Protein AF-A0A814B319-F1 (afdb_monomer)

Solvent-accessible surface area (backbone atoms only — not comparable to full-atom values): 16726 Å² total; per-residue (Å²): 131,83,69,43,29,88,66,39,65,47,80,80,76,74,61,91,86,47,60,70,64,46,54,35,31,65,26,43,76,41,38,74,82,62,74,33,12,21,56,27,43,52,53,67,85,64,28,54,73,46,24,29,36,40,41,42,74,38,48,78,83,30,59,35,40,74,72,60,23,38,92,76,63,41,86,37,35,31,44,24,29,41,47,36,43,29,17,76,27,81,24,66,31,65,70,83,53,56,90,82,43,49,90,49,41,44,78,36,87,82,76,74,45,66,21,40,66,45,47,36,45,39,40,33,20,40,85,83,73,46,80,75,33,67,30,41,43,26,48,56,69,47,18,33,69,41,80,78,48,87,52,99,89,33,72,91,66,72,86,27,35,78,90,51,52,17,28,43,36,31,17,19,29,66,48,54,39,84,45,83,41,32,37,35,67,46,64,91,51,82,56,70,39,67,28,36,38,34,39,30,32,42,81,64,27,71,60,71,51,69,52,83,86,55,16,62,47,75,44,76,42,76,40,65,80,74,79,92,41,72,83,58,77,63,49,42,41,64,57,53,34,61,76,68,70,58,86,76,77,76,83,81,76,77,61,97,73,67,69,74,66,68,70,68,75,75,72,78,84,77,78,54,78,68,58,60,57,52,53,54,54,54,53,55,57,57,57,62,68,73,77,112

Nearest PDB structures (foldseek):
  5ze3-assembly1_A  TM=8.307E-01  e=5.667E-14  Homo sapiens
  3vd9-assembly1_A  TM=4.530E-01  e=8.757E+00  Escherichia coli
  3kwv-assembly2_E  TM=1.406E-01  e=9.256E+00  Bacillus anthracis

Sequence (292 aa):
QLCDHLLPVCLGSPPKTIENPYCGHDCKWYGMIELLGDLTPGNKSFVLPSIEYNWVNVSNRSCAIIEGCHKKSGERLLMRFHTFVHNIGRENFYPPVAAESPHLFEWSPCHAHFHFDGFALFNLYDMNHRLVSIGGKRGFCIEDSVQTIYGEHISCENKFDCSNQGIQPGWADLYPNVLDCQWLDITEIEREKWYIYEICSNVARKLHEASNTNDCKRFPVYVPDVPLDLEAPALKYDKVLKKRNITTEPELSPEPGEIENDNKNKSNVKIGKKFISILIALMTIKNNLIQS

Radius of gyration: 24.17 Å; Cα contacts (8 Å, |Δi|>4): 582; chains: 1; bounding box: 73×65×52 Å

Structure (mmCIF, N/CA/C/O backbone):
data_AF-A0A814B319-F1
#
_entry.id   AF-A0A814B319-F1
#
loop_
_atom_site.group_PDB
_atom_site.id
_atom_site.type_symbol
_atom_site.label_atom_id
_atom_site.label_alt_id
_atom_site.label_comp_id
_atom_site.label_asym_id
_atom_site.label_entity_id
_atom_site.label_seq_id
_atom_site.pdbx_PDB_ins_code
_atom_site.Cartn_x
_atom_site.Cartn_y
_atom_site.Cartn_z
_atom_site.occupancy
_atom_site.B_iso_or_equiv
_atom_site.auth_seq_id
_atom_site.auth_comp_id
_atom_site.auth_asym_id
_atom_site.auth_atom_id
_atom_site.pdbx_PDB_model_num
ATOM 1 N N . GLN A 1 1 ? 12.478 -20.601 -17.952 1.00 63.81 1 GLN A N 1
ATOM 2 C CA . GLN A 1 1 ? 12.902 -20.553 -16.539 1.00 63.81 1 GLN A CA 1
ATOM 3 C C . GLN A 1 1 ? 12.088 -19.458 -15.877 1.00 63.81 1 GLN A C 1
ATOM 5 O O . GLN A 1 1 ? 11.902 -18.432 -16.517 1.00 63.81 1 GLN A O 1
ATOM 10 N N . LEU A 1 2 ? 11.532 -19.703 -14.690 1.00 84.00 2 LEU A N 1
ATOM 11 C CA . LEU A 1 2 ? 10.838 -18.661 -13.929 1.00 84.00 2 LEU A CA 1
ATOM 12 C C . LEU A 1 2 ? 11.887 -17.677 -13.388 1.00 84.00 2 LEU A C 1
ATOM 14 O O . LEU A 1 2 ? 12.961 -18.127 -12.984 1.00 84.00 2 LEU A O 1
ATOM 18 N N . CYS A 1 3 ? 11.611 -16.374 -13.432 1.00 88.56 3 CYS A N 1
ATOM 19 C CA . CYS A 1 3 ? 12.539 -15.364 -12.930 1.00 88.56 3 CYS A CA 1
ATOM 20 C C . CYS A 1 3 ? 12.668 -15.464 -11.403 1.00 88.56 3 CYS A C 1
ATOM 22 O O . CYS A 1 3 ? 11.660 -15.556 -10.704 1.00 88.56 3 CYS A O 1
ATOM 24 N N . ASP A 1 4 ? 13.899 -15.446 -10.889 1.00 92.00 4 ASP A N 1
ATOM 25 C CA . ASP A 1 4 ? 14.150 -15.191 -9.471 1.00 92.00 4 ASP A CA 1
ATOM 26 C C . ASP A 1 4 ? 14.286 -13.680 -9.290 1.00 92.00 4 ASP A C 1
ATOM 28 O O . ASP A 1 4 ? 15.327 -13.096 -9.574 1.00 92.00 4 ASP A O 1
ATOM 32 N N . HIS A 1 5 ? 13.210 -13.036 -8.851 1.00 90.88 5 HIS A N 1
ATOM 33 C CA . HIS A 1 5 ? 13.156 -11.583 -8.724 1.00 90.88 5 HIS A CA 1
ATOM 34 C C . HIS A 1 5 ? 14.109 -11.028 -7.655 1.00 90.88 5 HIS A C 1
ATOM 36 O O . HIS A 1 5 ? 14.470 -9.855 -7.703 1.00 90.88 5 HIS A O 1
ATOM 42 N N . LEU A 1 6 ? 14.565 -11.841 -6.698 1.00 91.31 6 LEU A N 1
ATOM 43 C CA . LEU A 1 6 ? 15.533 -11.409 -5.686 1.00 91.31 6 LEU A CA 1
ATOM 44 C C . LEU A 1 6 ? 16.979 -11.619 -6.146 1.00 91.31 6 LEU A C 1
ATOM 46 O O . LEU A 1 6 ? 17.866 -10.880 -5.714 1.00 91.31 6 LEU A O 1
ATOM 50 N N . LEU A 1 7 ? 17.208 -12.583 -7.039 1.00 92.81 7 LEU A N 1
ATOM 51 C CA . LEU A 1 7 ? 18.500 -12.891 -7.653 1.00 92.81 7 LEU A CA 1
ATOM 52 C C . LEU A 1 7 ? 18.352 -13.017 -9.182 1.00 92.81 7 LEU A C 1
ATOM 54 O O . LEU A 1 7 ? 18.486 -14.119 -9.725 1.00 92.81 7 LEU A O 1
ATOM 58 N N . PRO A 1 8 ? 18.071 -11.909 -9.895 1.00 93.56 8 PRO A N 1
ATOM 59 C CA . PRO A 1 8 ? 17.699 -11.976 -11.301 1.00 93.56 8 PRO A CA 1
ATOM 60 C C . PRO A 1 8 ? 18.853 -12.456 -12.180 1.00 93.56 8 PRO A C 1
ATOM 62 O O . PRO A 1 8 ? 19.992 -11.994 -12.075 1.00 93.56 8 PRO A O 1
ATOM 65 N N . VAL A 1 9 ? 18.535 -13.378 -13.093 1.00 94.75 9 VAL A N 1
ATOM 66 C CA . VAL A 1 9 ? 19.469 -13.907 -14.092 1.00 94.75 9 VAL A CA 1
ATOM 67 C C . VAL A 1 9 ? 18.863 -13.757 -15.477 1.00 94.75 9 VAL A C 1
ATOM 69 O O . VAL A 1 9 ? 17.813 -14.321 -15.782 1.00 94.75 9 VAL A O 1
ATOM 72 N N . CYS A 1 10 ? 19.569 -13.029 -16.335 1.00 94.88 10 CYS A N 1
ATOM 73 C CA . CYS A 1 10 ? 19.144 -12.761 -17.697 1.00 94.88 10 CYS A CA 1
ATOM 74 C C . CYS A 1 10 ? 19.727 -13.811 -18.637 1.00 94.88 10 CYS A C 1
ATOM 76 O O . CYS A 1 10 ? 20.914 -14.139 -18.576 1.00 94.88 10 CYS A O 1
ATOM 78 N N . LEU A 1 11 ? 18.885 -14.351 -19.515 1.00 92.75 11 LEU A N 1
ATOM 79 C CA . LEU A 1 11 ? 19.305 -15.365 -20.474 1.00 92.75 11 LEU A CA 1
ATOM 80 C C . LEU A 1 11 ? 20.046 -14.731 -21.659 1.00 92.75 11 LEU A C 1
ATOM 82 O O . LEU A 1 11 ? 19.668 -13.675 -22.170 1.00 92.75 11 LEU A O 1
ATOM 86 N N . GLY A 1 12 ? 21.081 -15.427 -22.133 1.00 93.69 12 GLY A N 1
ATOM 87 C CA . GLY A 1 12 ? 21.878 -15.005 -23.283 1.00 93.69 12 GLY A CA 1
ATOM 88 C C . GLY A 1 12 ? 22.811 -13.828 -22.990 1.00 93.69 12 GLY A C 1
ATOM 89 O O . GLY A 1 12 ? 23.051 -13.462 -21.844 1.00 93.69 12 GLY A O 1
ATOM 90 N N . SER A 1 13 ? 23.386 -13.261 -24.049 1.00 95.38 13 SER A N 1
ATOM 91 C CA . SER A 1 13 ? 24.193 -12.042 -23.955 1.00 95.38 13 SER A CA 1
ATOM 92 C C . SER A 1 13 ? 23.303 -10.800 -24.060 1.00 95.38 13 SER A C 1
ATOM 94 O O . SER A 1 13 ? 22.315 -10.841 -24.798 1.00 95.38 13 SER A O 1
ATOM 96 N N . PRO A 1 14 ? 23.659 -9.691 -23.388 1.00 96.00 14 PRO A N 1
ATOM 97 C CA . PRO A 1 14 ? 22.923 -8.443 -23.523 1.00 96.00 14 PRO A CA 1
ATOM 98 C C . PRO A 1 14 ? 22.918 -7.963 -24.985 1.00 96.00 14 PRO A C 1
ATOM 100 O O . PRO A 1 14 ? 23.919 -8.138 -25.695 1.00 96.00 14 PRO A O 1
ATOM 103 N N . PRO A 1 15 ? 21.821 -7.344 -25.458 1.00 94.75 15 PRO A N 1
ATOM 104 C CA . PRO A 1 15 ? 21.786 -6.695 -26.761 1.00 94.75 15 PRO A CA 1
ATOM 105 C C . PRO A 1 15 ? 22.924 -5.680 -26.909 1.00 94.75 15 PRO A C 1
ATOM 107 O O . PRO A 1 15 ? 23.174 -4.877 -26.014 1.00 94.75 15 PRO A O 1
ATOM 110 N N . LYS A 1 16 ? 23.590 -5.669 -28.071 1.00 94.75 16 LYS A N 1
ATOM 111 C CA . LYS A 1 16 ? 24.731 -4.769 -28.347 1.00 94.75 16 LYS A CA 1
ATOM 112 C C . LYS A 1 16 ? 24.380 -3.277 -28.296 1.00 94.75 16 LYS A C 1
ATOM 114 O O . LYS A 1 16 ? 25.281 -2.450 -28.267 1.00 94.75 16 LYS A O 1
ATOM 119 N N . THR A 1 17 ? 23.094 -2.946 -28.348 1.00 93.12 17 THR A N 1
ATOM 120 C CA . THR A 1 17 ? 22.565 -1.581 -28.266 1.00 93.12 17 THR A CA 1
ATOM 121 C C . THR A 1 17 ? 22.477 -1.057 -26.835 1.00 93.12 17 THR A C 1
ATOM 123 O O . THR A 1 17 ? 22.264 0.136 -26.659 1.00 93.12 17 THR A O 1
ATOM 126 N N . ILE A 1 18 ? 22.602 -1.925 -25.824 1.00 93.19 18 ILE A N 1
ATOM 127 C CA . ILE A 1 18 ? 22.513 -1.537 -24.417 1.00 93.19 18 ILE A CA 1
ATOM 128 C C . ILE A 1 18 ? 23.913 -1.227 -23.893 1.00 93.19 18 ILE A C 1
ATOM 130 O O . ILE A 1 18 ? 24.769 -2.108 -23.797 1.00 93.19 18 ILE A O 1
ATOM 134 N N . GLU A 1 19 ? 24.137 0.031 -23.527 1.00 93.50 19 GLU A N 1
ATOM 135 C CA . GLU A 1 19 ? 25.356 0.456 -22.845 1.00 93.50 19 GLU A CA 1
ATOM 136 C C . GLU A 1 19 ? 25.284 0.126 -21.351 1.00 93.50 19 GLU A C 1
ATOM 138 O O . GLU A 1 19 ? 24.277 0.387 -20.692 1.00 93.50 19 GLU A O 1
ATOM 143 N N . ASN A 1 20 ? 26.375 -0.427 -20.811 1.00 94.81 20 ASN A N 1
ATOM 144 C CA . ASN A 1 20 ? 26.489 -0.850 -19.409 1.00 94.81 20 ASN A CA 1
ATOM 145 C C . ASN A 1 20 ? 25.286 -1.696 -18.943 1.00 94.81 20 ASN A C 1
ATOM 147 O O . ASN A 1 20 ? 24.546 -1.277 -18.048 1.00 94.81 20 ASN A O 1
ATOM 151 N N . PRO A 1 21 ? 25.061 -2.866 -19.571 1.00 96.19 21 PRO A N 1
ATOM 152 C CA . PRO A 1 21 ? 23.879 -3.666 -19.318 1.00 96.19 21 PRO A CA 1
ATOM 153 C C . PRO A 1 21 ? 23.901 -4.290 -17.923 1.00 96.19 21 PRO A C 1
ATOM 155 O O . PRO A 1 21 ? 24.941 -4.753 -17.448 1.00 96.19 21 PRO A O 1
ATOM 158 N N . TYR A 1 22 ? 22.728 -4.386 -17.312 1.00 95.25 22 TYR A N 1
ATOM 159 C CA . TYR A 1 22 ? 22.495 -5.167 -16.103 1.00 95.25 22 TYR A CA 1
ATOM 160 C C . TYR A 1 22 ? 21.206 -5.977 -16.239 1.00 95.25 22 TYR A C 1
ATOM 162 O O . TYR A 1 22 ? 20.407 -5.756 -17.153 1.00 95.25 22 TYR A O 1
ATOM 170 N N . CYS A 1 23 ? 21.033 -6.950 -15.347 1.00 95.00 23 CYS A N 1
ATOM 171 C CA . CYS A 1 23 ? 19.817 -7.743 -15.300 1.00 95.00 23 CYS A CA 1
ATOM 172 C C . CYS A 1 23 ? 18.820 -7.124 -14.321 1.00 95.00 23 CYS A C 1
ATOM 174 O O . CYS A 1 23 ? 19.115 -7.029 -13.128 1.00 95.00 23 CYS A O 1
ATOM 176 N N . GLY A 1 24 ? 17.669 -6.691 -14.832 1.00 93.62 24 GLY A N 1
ATOM 177 C CA . GLY A 1 24 ? 16.583 -6.146 -14.024 1.00 93.62 24 GLY A CA 1
ATOM 178 C C . GLY A 1 24 ? 15.870 -7.231 -13.224 1.00 93.62 24 GLY A C 1
ATOM 179 O O . GLY A 1 24 ? 16.001 -8.424 -13.503 1.00 93.62 24 GLY A O 1
ATOM 180 N N . HIS A 1 25 ? 15.085 -6.818 -12.230 1.00 91.62 25 HIS A N 1
ATOM 181 C CA . HIS A 1 25 ? 14.367 -7.744 -11.355 1.00 91.62 25 HIS A CA 1
ATOM 182 C C . HIS A 1 25 ? 13.313 -8.594 -12.078 1.00 91.62 25 HIS A C 1
ATOM 184 O O . HIS A 1 25 ? 12.937 -9.640 -11.569 1.00 91.62 25 HIS A O 1
ATOM 190 N N . ASP A 1 26 ? 12.889 -8.231 -13.287 1.00 90.62 26 ASP A N 1
ATOM 191 C CA . ASP A 1 26 ? 12.023 -9.046 -14.148 1.00 90.62 26 ASP A CA 1
ATOM 192 C C . ASP A 1 26 ? 12.808 -9.988 -15.097 1.00 90.62 26 ASP A C 1
ATOM 194 O O . ASP A 1 26 ? 12.235 -10.592 -16.008 1.00 90.62 26 ASP A O 1
ATOM 198 N N . CYS A 1 27 ? 14.119 -10.138 -14.873 1.00 92.62 27 CYS A N 1
ATOM 199 C CA . CYS A 1 27 ? 15.051 -10.952 -15.654 1.00 92.62 27 CYS A CA 1
ATOM 200 C C . CYS A 1 27 ? 15.213 -10.522 -17.123 1.00 92.62 27 CYS A C 1
ATOM 202 O O . CYS A 1 27 ? 15.560 -11.347 -17.980 1.00 92.62 27 CYS A O 1
ATOM 204 N N . LYS A 1 28 ? 15.009 -9.233 -17.424 1.00 92.69 28 LYS A N 1
ATOM 205 C CA . LYS A 1 28 ? 15.333 -8.629 -18.724 1.00 92.69 28 LYS A CA 1
ATOM 206 C C . LYS A 1 28 ? 16.590 -7.759 -18.650 1.00 92.69 28 LYS A C 1
ATOM 208 O O . LYS A 1 28 ? 17.012 -7.311 -17.585 1.00 92.69 28 LYS A O 1
ATOM 213 N N . TRP A 1 29 ? 17.227 -7.573 -19.805 1.00 95.12 29 TRP A N 1
ATOM 214 C CA . TRP A 1 29 ? 18.411 -6.725 -19.938 1.00 95.12 29 TRP A CA 1
ATOM 215 C C . TRP A 1 29 ? 18.009 -5.252 -20.013 1.00 95.12 29 TRP A C 1
ATOM 217 O O . TRP A 1 29 ? 17.214 -4.896 -20.879 1.00 95.12 29 TRP A O 1
ATOM 227 N N . TYR A 1 30 ? 18.634 -4.417 -19.183 1.00 94.94 30 TYR A N 1
ATOM 228 C CA . TYR A 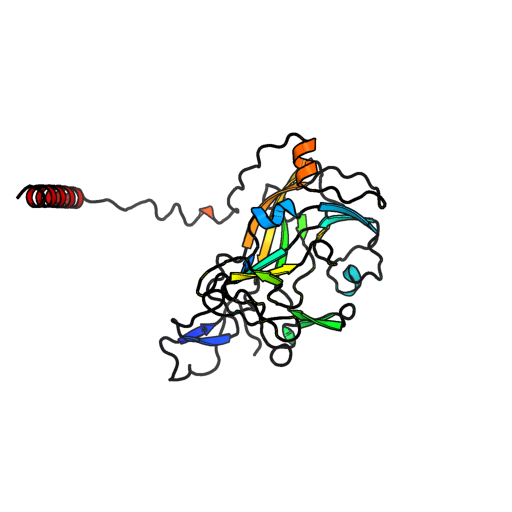1 30 ? 18.423 -2.965 -19.139 1.00 94.94 30 TYR A CA 1
ATOM 229 C C . TYR A 1 30 ? 19.741 -2.206 -19.182 1.00 94.94 30 TYR A C 1
ATOM 231 O O . TYR A 1 30 ? 20.793 -2.749 -18.829 1.00 94.94 30 TYR A O 1
ATOM 239 N N . GLY A 1 31 ? 19.685 -0.944 -19.609 1.00 95.06 31 GLY A N 1
ATOM 240 C CA . GLY A 1 31 ? 20.834 -0.040 -19.587 1.00 95.06 31 GLY A CA 1
ATOM 241 C C . GLY A 1 31 ? 20.925 0.733 -18.277 1.00 95.06 31 GLY A C 1
ATOM 242 O O . GLY A 1 31 ? 19.917 1.178 -17.741 1.00 95.06 31 GLY A O 1
ATOM 243 N N . MET A 1 32 ? 22.139 0.959 -17.772 1.00 92.19 32 MET A N 1
ATOM 244 C CA . MET A 1 32 ? 22.358 1.669 -16.498 1.00 92.19 32 MET A CA 1
ATOM 245 C C . MET A 1 32 ? 21.749 3.088 -16.447 1.00 92.19 32 MET A C 1
ATOM 247 O O . MET A 1 32 ? 21.463 3.592 -15.367 1.00 92.19 32 MET A O 1
ATOM 251 N N . ILE A 1 33 ? 21.580 3.747 -17.597 1.00 90.56 33 ILE A N 1
ATOM 252 C CA . ILE A 1 33 ? 21.075 5.129 -17.698 1.00 90.56 33 ILE A CA 1
ATOM 253 C C . ILE A 1 33 ? 19.590 5.217 -18.075 1.00 90.56 33 ILE A C 1
ATOM 255 O O . ILE A 1 33 ? 19.094 6.310 -18.346 1.00 90.56 33 ILE A O 1
ATOM 259 N N . GLU A 1 34 ? 18.899 4.081 -18.152 1.00 91.88 34 GLU A N 1
ATOM 260 C CA . GLU A 1 34 ? 17.479 4.038 -18.482 1.00 91.88 34 GLU A CA 1
ATOM 261 C C . GLU A 1 34 ? 16.652 4.762 -17.414 1.00 91.88 34 GLU A C 1
ATOM 263 O O . GLU A 1 34 ? 16.898 4.634 -16.213 1.00 91.88 34 GLU A O 1
ATOM 268 N N . LEU A 1 35 ? 15.689 5.571 -17.858 1.00 94.12 35 LEU A N 1
ATOM 269 C CA . LEU A 1 35 ? 14.744 6.212 -16.953 1.00 94.12 35 LEU A CA 1
ATOM 270 C C . LEU A 1 35 ? 13.653 5.206 -16.613 1.00 94.12 35 LEU A C 1
ATOM 272 O O . LEU A 1 35 ? 13.050 4.617 -17.504 1.00 94.12 35 LEU A O 1
ATOM 276 N N . LEU A 1 36 ? 13.396 5.041 -15.323 1.00 95.12 36 LEU A N 1
ATOM 277 C CA . LEU A 1 36 ? 12.406 4.106 -14.812 1.00 95.12 36 LEU A CA 1
ATOM 278 C C . LEU A 1 36 ? 11.389 4.842 -13.935 1.00 95.12 36 LEU A C 1
ATOM 280 O O . LEU A 1 36 ? 11.656 5.936 -13.412 1.00 95.12 36 LEU A O 1
ATOM 284 N N . GLY A 1 37 ? 10.225 4.217 -13.774 1.00 95.69 37 GLY A N 1
ATOM 285 C CA . GLY A 1 37 ? 9.323 4.525 -12.670 1.00 95.69 37 GLY A CA 1
ATOM 286 C C . GLY A 1 37 ? 9.961 4.152 -11.330 1.00 95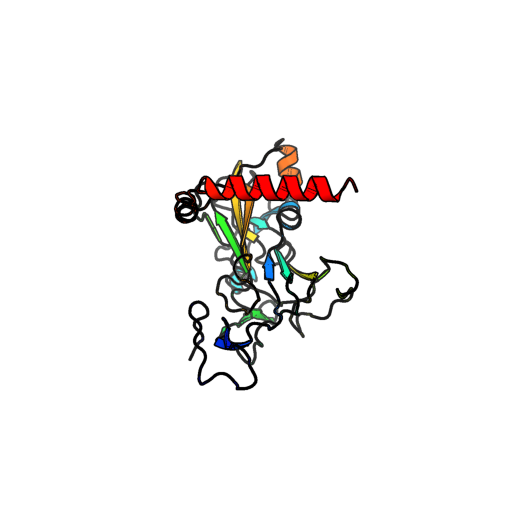.69 37 GLY A C 1
ATOM 287 O O . GLY A 1 37 ? 10.871 3.326 -11.278 1.00 95.69 37 GLY A O 1
ATOM 288 N N . ASP A 1 38 ? 9.503 4.780 -10.256 1.00 96.12 38 ASP A N 1
ATOM 289 C CA . ASP A 1 38 ? 9.940 4.520 -8.878 1.00 96.12 38 ASP A CA 1
ATOM 290 C C . ASP A 1 38 ? 8.699 4.550 -7.991 1.00 96.12 38 ASP A C 1
ATOM 292 O O . ASP A 1 38 ? 8.095 5.615 -7.809 1.00 96.12 38 ASP A O 1
ATOM 296 N N . LEU A 1 39 ? 8.269 3.375 -7.531 1.00 95.12 39 LEU A N 1
ATOM 297 C CA . LEU A 1 39 ? 7.045 3.232 -6.764 1.00 95.12 39 LEU A CA 1
ATOM 298 C C . LEU A 1 39 ? 7.319 3.430 -5.278 1.00 95.12 39 LEU A C 1
ATOM 300 O O . LEU A 1 39 ? 8.161 2.774 -4.680 1.00 95.12 39 LEU A O 1
ATOM 304 N N . THR A 1 40 ? 6.543 4.298 -4.637 1.00 95.56 40 THR A N 1
ATOM 305 C CA . THR A 1 40 ? 6.625 4.473 -3.185 1.00 95.56 40 THR A CA 1
ATOM 306 C C . THR A 1 40 ? 5.236 4.540 -2.557 1.00 95.56 40 THR A C 1
ATOM 308 O O . THR A 1 40 ? 4.356 5.235 -3.080 1.00 95.56 40 THR A O 1
ATOM 311 N N . PRO A 1 41 ? 5.000 3.877 -1.410 1.00 95.31 41 PRO A N 1
ATOM 312 C CA . PRO A 1 41 ? 3.727 3.986 -0.713 1.00 95.31 41 PRO A CA 1
ATOM 313 C C . PRO A 1 41 ? 3.415 5.410 -0.248 1.00 95.31 41 PRO A C 1
ATOM 315 O O . PRO A 1 41 ? 4.299 6.251 -0.074 1.00 95.31 41 PRO A O 1
ATOM 318 N N . GLY A 1 42 ? 2.148 5.682 0.046 1.00 94.75 42 GLY A N 1
ATOM 319 C CA . GLY A 1 42 ? 1.703 6.949 0.619 1.00 94.75 42 GLY A CA 1
ATOM 320 C C . GLY A 1 42 ? 2.407 7.303 1.930 1.00 94.75 42 GLY A C 1
ATOM 321 O O . GLY A 1 42 ? 2.611 6.468 2.811 1.00 94.75 42 GLY A O 1
ATOM 322 N N . ASN A 1 43 ? 2.761 8.579 2.088 1.00 94.88 43 ASN A N 1
ATOM 323 C CA . ASN A 1 43 ? 3.277 9.090 3.358 1.00 94.88 43 ASN A CA 1
ATOM 324 C C . ASN A 1 43 ? 2.189 9.115 4.443 1.00 94.88 43 ASN A C 1
ATOM 326 O O . ASN A 1 43 ? 0.990 9.171 4.159 1.00 94.88 43 ASN A O 1
ATOM 330 N N . LYS A 1 44 ? 2.627 9.204 5.703 1.00 94.50 44 LYS A N 1
ATOM 331 C CA . LYS A 1 44 ? 1.783 9.335 6.901 1.00 94.50 44 LYS A CA 1
ATOM 332 C C . LYS A 1 44 ? 0.626 10.331 6.746 1.00 94.50 44 LYS A C 1
ATOM 334 O O . LYS A 1 44 ? -0.479 10.063 7.208 1.00 94.50 44 LYS A O 1
ATOM 339 N N . SER A 1 45 ? 0.884 11.474 6.105 1.00 93.38 45 SER A N 1
ATOM 340 C CA . SER A 1 45 ? -0.083 12.561 5.897 1.00 93.38 45 SER A CA 1
ATOM 341 C C . SER A 1 45 ? -1.259 12.184 4.999 1.00 93.38 45 SER A C 1
ATOM 343 O O . SER A 1 45 ? -2.324 12.772 5.136 1.00 93.38 45 SER A O 1
ATOM 345 N N . PHE A 1 46 ? -1.078 11.220 4.096 1.00 92.00 46 PHE A N 1
ATOM 346 C CA . PHE A 1 46 ? -2.147 10.682 3.255 1.00 92.00 46 PHE A CA 1
ATOM 347 C C . PHE A 1 46 ? -2.852 9.514 3.944 1.00 92.00 46 PHE A C 1
ATOM 349 O O . PHE A 1 46 ? -4.076 9.416 3.936 1.00 92.00 46 PHE A O 1
ATOM 356 N N . VAL A 1 47 ? -2.066 8.644 4.580 1.00 94.75 47 VAL A N 1
ATOM 357 C CA . VAL A 1 47 ? -2.539 7.361 5.098 1.00 94.75 47 VAL A CA 1
ATOM 358 C C . VAL A 1 47 ? -3.299 7.518 6.414 1.00 94.75 47 VAL A C 1
ATOM 360 O O . VAL A 1 47 ? -4.457 7.118 6.491 1.00 94.75 47 VAL A O 1
ATOM 363 N N . LEU A 1 48 ? -2.709 8.120 7.453 1.00 95.50 48 LEU A N 1
ATOM 364 C CA . LEU A 1 48 ? -3.335 8.130 8.783 1.00 95.50 48 LEU A CA 1
ATOM 365 C C . LEU A 1 48 ? -4.700 8.840 8.828 1.00 95.50 48 LEU A C 1
ATOM 367 O O . LEU A 1 48 ? -5.602 8.317 9.483 1.00 95.50 48 LEU A O 1
ATOM 371 N N . PRO A 1 49 ? -4.922 9.978 8.137 1.00 95.81 49 PRO A N 1
ATOM 372 C CA . PRO A 1 49 ? -6.241 10.617 8.122 1.00 95.81 49 PRO A CA 1
ATOM 373 C C . PRO A 1 49 ? -7.340 9.774 7.462 1.00 95.81 49 PRO A C 1
ATOM 375 O O . PRO A 1 49 ? -8.516 10.000 7.734 1.00 95.81 49 PRO A O 1
ATOM 378 N N . SER A 1 50 ? -6.971 8.811 6.612 1.00 96.44 50 SER A N 1
ATOM 379 C CA . SER A 1 50 ? -7.919 7.900 5.962 1.00 96.44 50 SER A CA 1
ATOM 380 C C . SER A 1 50 ? -8.337 6.714 6.837 1.00 96.44 50 SER A C 1
ATOM 382 O O . SER A 1 50 ? -9.272 5.993 6.480 1.00 96.44 50 SER A O 1
ATOM 384 N N . ILE A 1 51 ? -7.646 6.497 7.964 1.00 98.06 51 ILE A N 1
ATOM 385 C CA . ILE A 1 51 ? -7.896 5.345 8.825 1.00 98.06 51 ILE A CA 1
ATOM 386 C C . ILE A 1 51 ? -9.260 5.472 9.501 1.00 98.06 51 ILE A C 1
ATOM 388 O O . ILE A 1 51 ? -9.620 6.508 10.075 1.00 98.06 51 ILE A O 1
ATOM 392 N N . GLU A 1 52 ? -10.003 4.375 9.475 1.00 98.06 52 GLU A N 1
ATOM 393 C CA . GLU A 1 52 ? -11.257 4.221 10.195 1.00 98.06 52 GLU A CA 1
ATOM 394 C C . GLU A 1 52 ? -11.399 2.819 10.783 1.00 98.06 52 GLU A C 1
ATOM 396 O O . GLU A 1 52 ? -10.814 1.855 10.288 1.00 98.06 52 GLU A O 1
ATOM 401 N N . TYR A 1 53 ? -12.188 2.727 11.852 1.00 98.31 53 TYR A N 1
ATOM 402 C CA . TYR A 1 53 ? -12.443 1.484 12.566 1.00 98.31 53 TYR A CA 1
ATOM 403 C C . TYR A 1 53 ? -13.932 1.187 12.603 1.00 98.31 53 TYR A C 1
ATOM 405 O O . TYR A 1 53 ? -14.720 2.034 13.030 1.00 98.31 53 TYR A O 1
ATOM 413 N N . ASN A 1 54 ? -14.323 -0.020 12.219 1.00 97.50 54 ASN A N 1
ATOM 414 C CA . ASN A 1 54 ? -15.702 -0.465 12.353 1.00 97.50 54 ASN A CA 1
ATOM 415 C C . ASN A 1 54 ? -15.802 -1.981 12.436 1.00 97.50 54 ASN A C 1
ATOM 417 O O . ASN A 1 54 ? -14.970 -2.717 11.899 1.00 97.50 54 ASN A O 1
ATOM 421 N N . TRP A 1 55 ? -16.855 -2.431 13.106 1.00 97.69 55 TRP A N 1
ATOM 422 C CA . TRP A 1 55 ? -17.269 -3.815 13.025 1.00 97.69 55 TRP A CA 1
ATOM 423 C C . TRP A 1 55 ? -18.028 -4.043 11.726 1.00 97.69 55 TRP A C 1
ATOM 425 O O . TRP A 1 55 ? -18.845 -3.223 11.313 1.00 97.69 55 TRP A O 1
ATOM 435 N N . VAL A 1 56 ? -17.754 -5.169 11.081 1.00 95.12 56 VAL A N 1
ATOM 436 C CA . VAL A 1 56 ? -18.523 -5.657 9.936 1.00 95.12 56 VAL A CA 1
ATOM 437 C C . VAL A 1 56 ? -18.814 -7.135 10.115 1.00 95.12 56 VAL A C 1
ATOM 439 O O . VAL A 1 56 ? -18.060 -7.854 10.768 1.00 95.12 56 VAL A O 1
ATOM 442 N N . ASN A 1 57 ? -19.881 -7.616 9.486 1.00 95.50 57 ASN A N 1
ATOM 443 C CA . ASN A 1 57 ? -20.115 -9.045 9.354 1.00 95.50 57 ASN A CA 1
ATOM 444 C C . ASN A 1 57 ? -19.552 -9.535 8.013 1.00 95.50 57 ASN A C 1
ATOM 446 O O . ASN A 1 57 ? -20.155 -9.336 6.957 1.00 95.50 57 ASN A O 1
ATOM 450 N N . VAL A 1 58 ? -18.386 -10.178 8.045 1.00 94.50 58 VAL A N 1
ATOM 451 C CA . VAL A 1 58 ? -17.762 -10.763 6.857 1.00 94.50 58 VAL A CA 1
ATOM 452 C C . VAL A 1 58 ? -18.450 -12.084 6.526 1.00 94.50 58 VAL A C 1
ATOM 454 O O . VAL A 1 58 ? -18.178 -13.122 7.128 1.00 94.50 58 VAL A O 1
ATOM 457 N N . SER A 1 59 ? -19.336 -12.070 5.533 1.00 93.31 59 SER A N 1
ATOM 458 C CA . SER A 1 59 ? -19.965 -13.292 5.022 1.00 93.31 59 SER A CA 1
ATOM 459 C C . SER A 1 59 ? -18.928 -14.285 4.481 1.00 93.31 59 SER A C 1
ATOM 461 O O . SER A 1 59 ? -17.944 -13.896 3.849 1.00 93.31 59 SER A O 1
ATOM 463 N N . ASN A 1 60 ? -19.188 -15.586 4.638 1.00 93.00 60 A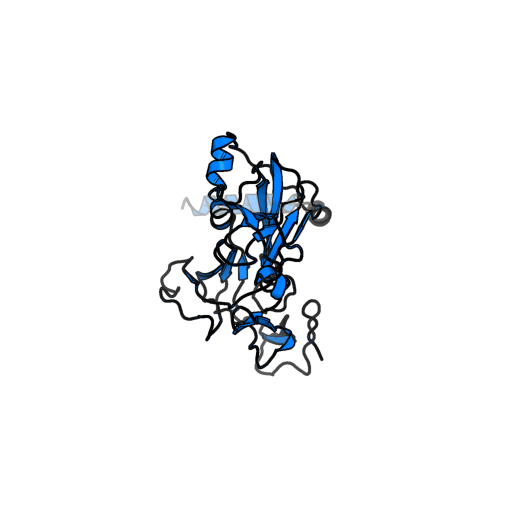SN A N 1
ATOM 464 C CA . ASN A 1 60 ? -18.399 -16.656 4.010 1.00 93.00 60 ASN A CA 1
ATOM 465 C C . ASN A 1 60 ? -18.478 -16.652 2.471 1.00 93.00 60 ASN A C 1
ATOM 467 O O . ASN A 1 60 ? -17.671 -17.300 1.814 1.00 93.00 60 ASN A O 1
ATOM 471 N N . ARG A 1 61 ? -19.445 -15.922 1.906 1.00 91.19 61 ARG A N 1
ATOM 472 C CA . ARG A 1 61 ? -19.600 -15.677 0.467 1.00 91.19 61 ARG A CA 1
ATOM 473 C C . ARG A 1 61 ? -19.132 -14.281 0.056 1.00 91.19 61 ARG A C 1
ATOM 475 O O . ARG A 1 61 ? -19.392 -13.875 -1.070 1.00 91.19 61 ARG A O 1
ATOM 482 N N . SER A 1 62 ? -18.525 -13.516 0.965 1.00 90.94 62 SER A N 1
ATOM 483 C CA . SER A 1 62 ? -17.975 -12.207 0.608 1.00 90.94 62 SER A CA 1
ATOM 484 C C . SER A 1 62 ? -16.797 -12.376 -0.347 1.00 90.94 62 SER A C 1
ATOM 486 O O . SER A 1 62 ? -16.078 -13.379 -0.288 1.00 90.94 62 SER A O 1
ATOM 488 N N . CYS A 1 63 ? -16.574 -11.374 -1.192 1.00 87.81 63 CYS A N 1
ATOM 489 C CA . CYS A 1 63 ? -15.420 -11.352 -2.080 1.00 87.81 63 CYS A CA 1
ATOM 490 C C . CYS A 1 63 ? -14.118 -11.409 -1.291 1.00 87.81 63 CYS A C 1
ATOM 492 O O . CYS A 1 63 ? -13.200 -12.110 -1.695 1.00 87.81 63 CYS A O 1
ATOM 494 N N . ALA A 1 64 ? -14.087 -10.823 -0.093 1.00 88.81 64 ALA A N 1
ATOM 495 C CA . ALA A 1 64 ? -12.929 -10.929 0.774 1.00 88.81 64 ALA A CA 1
ATOM 496 C C . ALA A 1 64 ? -12.543 -12.377 1.149 1.00 88.81 64 ALA A C 1
ATOM 498 O O . ALA A 1 64 ? -11.359 -12.707 1.222 1.00 88.81 64 ALA A O 1
ATOM 499 N N . ILE A 1 65 ? -13.527 -13.256 1.369 1.00 90.69 65 ILE A N 1
ATOM 500 C CA . ILE A 1 65 ? -13.282 -14.682 1.635 1.00 90.69 65 ILE A CA 1
ATOM 501 C C . ILE A 1 65 ? -12.993 -15.443 0.333 1.00 90.69 65 ILE A C 1
ATOM 503 O O . ILE A 1 65 ? -12.058 -16.240 0.290 1.00 90.69 65 ILE A O 1
ATOM 507 N N . ILE A 1 66 ? -13.776 -15.200 -0.725 1.00 88.38 66 ILE A N 1
ATOM 508 C CA . ILE A 1 66 ? -13.655 -15.904 -2.015 1.00 88.38 66 ILE A CA 1
ATOM 509 C C . ILE A 1 66 ? -12.302 -15.625 -2.681 1.00 88.38 66 ILE A C 1
ATOM 511 O O . ILE A 1 66 ? -11.675 -16.545 -3.197 1.00 88.38 66 ILE A O 1
ATOM 515 N N . GLU A 1 67 ? -11.838 -14.378 -2.641 1.00 83.69 67 GLU A N 1
ATOM 516 C CA . GLU A 1 67 ? -10.539 -13.955 -3.176 1.00 83.69 67 GLU A CA 1
ATOM 517 C C . GLU A 1 67 ? -9.370 -14.267 -2.227 1.00 83.69 67 GLU A C 1
ATOM 519 O O . GLU A 1 67 ? -8.230 -13.923 -2.517 1.00 83.69 67 GLU A O 1
ATOM 524 N N . GLY A 1 68 ? -9.620 -14.881 -1.065 1.00 83.75 68 GLY A N 1
ATOM 525 C CA . GLY A 1 68 ? -8.568 -15.299 -0.134 1.00 83.75 68 GLY A CA 1
ATOM 526 C C . GLY A 1 68 ? -7.854 -14.165 0.612 1.00 83.75 68 GLY A C 1
ATOM 527 O O . GLY A 1 68 ? -6.909 -14.428 1.361 1.00 83.75 68 GLY A O 1
ATOM 528 N N . CYS A 1 69 ? -8.311 -12.919 0.474 1.00 81.44 69 CYS A N 1
ATOM 529 C CA . CYS A 1 69 ? -7.732 -11.773 1.175 1.00 81.44 69 CYS A CA 1
ATOM 530 C C . CYS A 1 69 ? -8.123 -11.721 2.663 1.00 81.44 69 CYS A C 1
ATOM 532 O O . CYS A 1 69 ? -7.541 -10.990 3.466 1.00 81.44 69 CYS A O 1
ATOM 534 N N . HIS A 1 70 ? -9.127 -12.496 3.058 1.00 89.06 70 HIS A N 1
ATOM 535 C CA . HIS A 1 70 ? -9.486 -12.693 4.443 1.00 89.06 70 HIS A CA 1
ATOM 536 C C . HIS A 1 70 ? -9.822 -14.162 4.687 1.00 89.06 70 HIS A C 1
ATOM 538 O O . HIS A 1 70 ? -10.416 -14.829 3.847 1.00 89.06 70 HIS A O 1
ATOM 544 N N . LYS A 1 71 ? -9.421 -14.694 5.844 1.00 87.44 71 LYS A N 1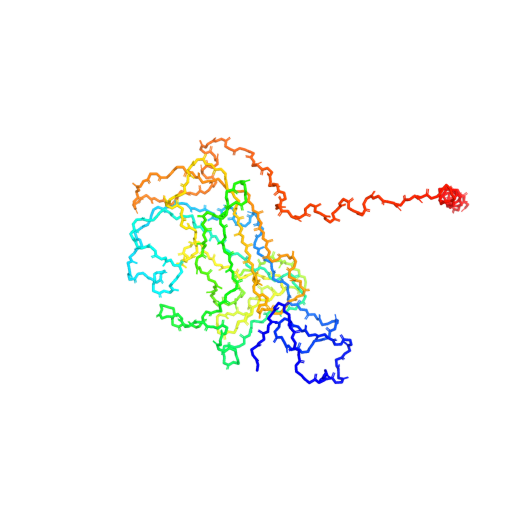
ATOM 545 C CA . LYS A 1 71 ? -9.570 -16.130 6.149 1.00 87.44 71 LYS A CA 1
ATOM 546 C C . LYS A 1 71 ? -10.727 -16.433 7.096 1.00 87.44 71 LYS A C 1
ATOM 548 O O . LYS A 1 71 ? -11.096 -17.593 7.248 1.00 87.44 71 LYS A O 1
ATOM 553 N N . LYS A 1 72 ? -11.273 -15.419 7.773 1.00 91.44 72 LYS A N 1
ATOM 554 C CA . LYS A 1 72 ? -12.199 -15.599 8.892 1.00 91.44 72 LYS A CA 1
ATOM 555 C C . LYS A 1 72 ? -13.542 -14.907 8.616 1.00 91.44 72 LYS A C 1
ATOM 557 O O . LYS A 1 72 ? -13.630 -13.691 8.638 1.00 91.44 72 LYS A O 1
ATOM 562 N N . SER A 1 73 ? -14.627 -15.658 8.445 1.00 93.56 73 SER A N 1
ATOM 563 C CA . SER A 1 73 ? -15.985 -15.085 8.333 1.00 93.56 73 SER A CA 1
ATOM 564 C C . SER A 1 73 ? -16.591 -14.733 9.697 1.00 93.56 73 SER A C 1
ATOM 566 O O . SER A 1 73 ? -16.196 -15.332 10.692 1.00 93.56 73 SER A O 1
ATOM 568 N N . GLY A 1 74 ? -17.602 -13.868 9.745 1.00 95.69 74 GLY A N 1
ATOM 569 C CA . GLY A 1 74 ? -18.331 -13.461 10.951 1.00 95.69 74 GLY A CA 1
ATOM 570 C C . GLY A 1 74 ? -18.059 -12.009 11.333 1.00 95.69 74 GLY A C 1
ATOM 571 O O . GLY A 1 74 ? -17.593 -11.222 10.515 1.00 95.69 74 GLY A O 1
ATOM 572 N N . GLU A 1 75 ? -18.341 -11.655 12.582 1.00 97.12 75 GLU A N 1
ATOM 573 C CA . GLU A 1 75 ? -18.102 -10.310 13.113 1.00 97.12 75 GLU A CA 1
ATOM 574 C C . GLU A 1 75 ? -16.599 -10.028 13.196 1.00 97.12 75 GLU A C 1
ATOM 576 O O . GLU A 1 75 ? -15.852 -10.734 13.882 1.00 97.12 75 GLU A O 1
ATOM 581 N N . ARG A 1 76 ? -16.142 -9.008 12.472 1.00 96.75 76 ARG A N 1
ATOM 582 C CA . ARG A 1 76 ? -14.739 -8.599 12.416 1.00 96.75 76 ARG A CA 1
ATOM 583 C C . ARG A 1 76 ? -14.619 -7.119 12.705 1.00 96.75 76 ARG A C 1
ATOM 585 O O . ARG A 1 76 ? -15.314 -6.320 12.082 1.00 96.75 76 ARG A O 1
ATOM 592 N N . LEU A 1 77 ? -13.726 -6.762 13.621 1.00 97.62 77 LEU A N 1
ATOM 593 C CA . LEU A 1 77 ? -13.305 -5.382 13.800 1.00 97.62 77 LEU A CA 1
ATOM 594 C C . LEU A 1 77 ? -12.174 -5.113 12.814 1.00 97.62 77 LEU A C 1
ATOM 596 O O . LEU A 1 77 ? -11.111 -5.730 12.894 1.00 97.62 77 LEU A O 1
ATOM 600 N N . LEU A 1 78 ? -12.410 -4.194 11.887 1.00 97.00 78 LEU A N 1
ATOM 601 C CA . LEU A 1 78 ? -11.472 -3.878 10.821 1.00 97.00 78 LEU A CA 1
ATOM 602 C C . LEU A 1 78 ? -10.880 -2.488 11.028 1.00 97.00 78 LEU A C 1
ATOM 604 O O . LEU A 1 78 ? -11.605 -1.539 11.324 1.00 97.00 78 LEU A O 1
ATOM 608 N N . MET A 1 79 ? -9.569 -2.369 10.821 1.00 97.88 79 MET A N 1
ATOM 609 C CA . MET A 1 79 ? -8.900 -1.095 10.573 1.00 97.88 79 MET A CA 1
ATOM 610 C C . MET A 1 79 ? -8.789 -0.912 9.061 1.00 97.88 79 MET A C 1
ATOM 612 O O . MET A 1 79 ? -7.996 -1.596 8.416 1.00 97.88 79 MET A O 1
ATOM 616 N N . ARG A 1 80 ? -9.590 -0.013 8.493 1.00 96.56 80 ARG A N 1
ATOM 617 C CA . ARG A 1 80 ? -9.625 0.278 7.052 1.00 96.56 80 ARG A CA 1
ATOM 618 C C . ARG A 1 80 ? -8.781 1.514 6.758 1.00 96.56 80 ARG A C 1
ATOM 620 O O . ARG A 1 80 ? -8.689 2.400 7.605 1.00 96.56 80 ARG A O 1
ATOM 627 N N . PHE A 1 81 ? -8.168 1.589 5.582 1.00 96.06 81 PHE A N 1
ATOM 628 C CA . PHE A 1 81 ? -7.223 2.662 5.233 1.00 96.06 81 PHE A CA 1
ATOM 629 C C . PHE A 1 81 ? -7.145 2.883 3.727 1.00 96.06 81 PHE A C 1
ATOM 631 O O . PHE A 1 81 ? -7.410 1.978 2.955 1.00 96.06 81 PHE A O 1
ATOM 638 N N . HIS A 1 82 ? -6.788 4.083 3.283 1.00 94.75 82 HIS A N 1
ATOM 639 C CA . HIS A 1 82 ? -6.378 4.292 1.898 1.00 94.75 82 HIS A CA 1
ATOM 640 C C . HIS A 1 82 ? -4.959 3.766 1.698 1.00 94.75 82 HIS A C 1
ATOM 642 O O . HIS A 1 82 ? -4.097 3.945 2.564 1.00 94.75 82 HIS A O 1
ATOM 648 N N . THR A 1 83 ? -4.706 3.182 0.534 1.00 93.25 83 THR A N 1
ATOM 649 C CA . THR A 1 83 ? -3.351 2.929 0.047 1.00 93.25 83 THR A CA 1
ATOM 650 C C . THR A 1 83 ? -3.113 3.797 -1.169 1.00 93.25 83 THR A C 1
ATOM 652 O O . THR A 1 83 ? -3.921 3.809 -2.088 1.00 93.25 83 THR A O 1
ATOM 655 N N . PHE A 1 84 ? -1.995 4.513 -1.152 1.00 94.31 84 PHE A N 1
ATOM 656 C CA . PHE A 1 84 ? -1.482 5.240 -2.303 1.00 94.31 84 PHE A CA 1
ATOM 657 C C . PHE A 1 84 ? -0.183 4.565 -2.722 1.00 94.31 84 PHE A C 1
ATOM 659 O O . PHE A 1 84 ? 0.648 4.292 -1.851 1.00 94.31 84 PHE A O 1
ATOM 666 N N . VAL A 1 85 ? 0.006 4.327 -4.013 1.00 94.94 85 VAL A N 1
ATOM 667 C CA . VAL A 1 85 ? 1.303 3.951 -4.586 1.00 94.94 85 VAL A CA 1
ATOM 668 C C . VAL A 1 85 ? 1.669 5.021 -5.603 1.00 94.94 85 VAL A C 1
ATOM 670 O O . VAL A 1 85 ? 1.050 5.131 -6.655 1.00 94.94 85 VAL A O 1
ATOM 673 N N . HIS A 1 86 ? 2.625 5.871 -5.244 1.00 96.44 86 HIS A N 1
ATOM 674 C CA . HIS A 1 86 ? 3.066 6.995 -6.062 1.00 96.44 86 HIS A CA 1
ATOM 675 C C . HIS A 1 86 ? 4.144 6.542 -7.033 1.00 96.44 86 HIS A C 1
ATOM 677 O O . HIS A 1 86 ? 5.048 5.829 -6.610 1.00 96.44 86 HIS A O 1
ATOM 683 N N . ASN A 1 87 ? 4.130 7.047 -8.266 1.00 97.00 87 ASN A N 1
ATOM 684 C CA . ASN A 1 87 ? 5.318 7.023 -9.111 1.00 97.00 87 ASN A CA 1
ATOM 685 C C . ASN A 1 87 ? 6.093 8.341 -8.947 1.00 97.00 87 ASN A C 1
ATOM 687 O O . ASN A 1 87 ? 5.697 9.391 -9.463 1.00 97.00 87 ASN A O 1
ATOM 691 N N . ILE A 1 88 ? 7.204 8.280 -8.213 1.00 95.69 88 ILE A N 1
ATOM 692 C CA . ILE A 1 88 ? 8.147 9.396 -8.026 1.00 95.69 88 ILE A CA 1
ATOM 693 C C . ILE A 1 88 ? 9.344 9.321 -8.984 1.00 95.69 88 ILE A C 1
ATOM 695 O O . ILE A 1 88 ? 10.278 10.120 -8.881 1.00 95.69 88 ILE A O 1
ATOM 699 N N . GLY A 1 89 ? 9.317 8.358 -9.905 1.00 95.06 89 GLY A N 1
ATOM 700 C CA . GLY A 1 89 ? 10.338 8.147 -10.914 1.00 95.06 89 GLY A CA 1
ATOM 701 C C . GLY A 1 89 ? 10.271 9.178 -12.031 1.00 95.06 89 GLY A C 1
ATOM 702 O O . GLY A 1 89 ? 9.519 10.154 -11.999 1.00 95.06 89 GLY A O 1
ATOM 703 N N . ARG A 1 90 ? 11.103 8.960 -13.048 1.00 93.62 90 ARG A N 1
ATOM 704 C CA . ARG A 1 90 ? 11.245 9.890 -14.180 1.00 93.62 90 ARG A CA 1
ATOM 705 C C . ARG A 1 90 ? 10.556 9.410 -15.447 1.00 93.62 90 ARG A C 1
ATOM 707 O O . ARG A 1 90 ? 10.525 10.157 -16.417 1.00 93.62 90 ARG A O 1
ATOM 714 N N . GLU A 1 91 ? 10.025 8.195 -15.424 1.00 95.31 91 GLU A N 1
ATOM 715 C CA . GLU A 1 91 ? 9.321 7.581 -16.538 1.00 95.31 91 GLU A CA 1
ATOM 716 C C . GLU A 1 91 ? 8.029 6.928 -16.048 1.00 95.31 91 GLU A C 1
ATOM 718 O O . GLU A 1 91 ? 7.850 6.673 -14.853 1.00 95.31 91 GLU A O 1
ATOM 723 N N . ASN A 1 92 ? 7.111 6.675 -16.976 1.00 95.75 92 ASN A N 1
ATOM 724 C CA . ASN A 1 92 ? 5.904 5.916 -16.686 1.00 95.75 92 ASN A CA 1
ATOM 725 C C . ASN A 1 92 ? 6.265 4.533 -16.135 1.00 95.75 92 ASN A C 1
ATOM 727 O O . ASN A 1 92 ? 7.103 3.826 -16.695 1.00 95.75 92 ASN A O 1
ATOM 731 N N . PHE A 1 93 ? 5.601 4.140 -15.057 1.00 94.38 93 PHE A N 1
ATOM 732 C CA . PHE A 1 93 ? 5.652 2.775 -14.575 1.00 94.38 93 PHE A CA 1
ATOM 733 C C . PHE A 1 93 ? 4.650 1.928 -15.364 1.00 94.38 93 PHE A C 1
ATOM 735 O O . PHE A 1 93 ? 3.501 2.340 -15.522 1.00 94.38 93 PHE A O 1
ATOM 742 N N . TYR A 1 94 ? 5.064 0.742 -15.810 1.00 90.31 94 TYR A N 1
ATOM 743 C CA . TYR A 1 94 ? 4.194 -0.225 -16.475 1.00 90.31 94 TYR A CA 1
ATOM 744 C C . TYR A 1 94 ? 4.291 -1.571 -15.759 1.00 90.31 94 TYR A C 1
ATOM 746 O O . TYR A 1 94 ? 5.397 -2.107 -15.632 1.00 90.31 94 TYR A O 1
ATOM 754 N N . PRO A 1 95 ? 3.169 -2.160 -15.314 1.00 86.88 95 PRO A N 1
ATOM 755 C CA . PRO A 1 95 ? 3.206 -3.528 -14.835 1.00 86.88 95 PRO A CA 1
ATOM 756 C C . PRO A 1 95 ? 3.463 -4.508 -15.991 1.00 86.88 95 PRO A C 1
ATOM 758 O O . PRO A 1 95 ? 3.200 -4.192 -17.156 1.00 86.88 95 PRO A O 1
ATOM 761 N N . PRO A 1 96 ? 3.933 -5.732 -15.693 1.00 84.25 96 PRO A N 1
ATOM 762 C CA . PRO A 1 96 ? 3.972 -6.81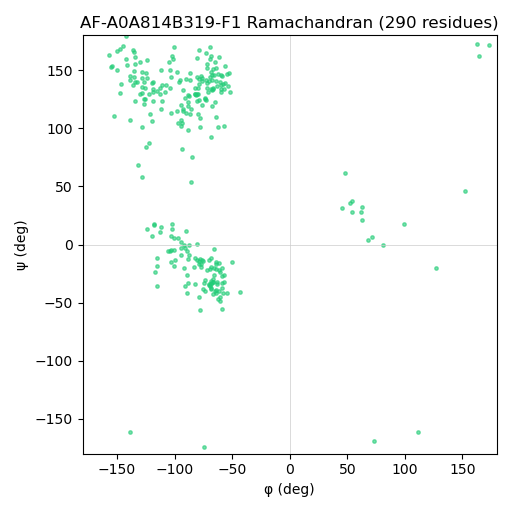4 -16.669 1.00 84.25 96 PRO A CA 1
ATOM 763 C C . PRO A 1 96 ? 2.601 -7.026 -17.323 1.00 84.25 96 PRO A C 1
ATOM 765 O O . PRO A 1 96 ? 1.569 -6.874 -16.679 1.00 84.25 96 PRO A O 1
ATOM 768 N N . VAL A 1 97 ? 2.563 -7.438 -18.589 1.00 80.44 97 VAL A N 1
ATOM 769 C CA . VAL A 1 97 ? 1.290 -7.744 -19.255 1.00 80.44 97 VAL A CA 1
ATOM 770 C C . VAL A 1 97 ? 0.836 -9.149 -18.853 1.00 80.44 97 VAL A C 1
ATOM 772 O O . VAL A 1 97 ? 1.594 -10.111 -18.986 1.00 80.44 97 VAL A O 1
ATOM 775 N N . ALA A 1 98 ? -0.416 -9.300 -18.407 1.00 76.88 98 ALA A N 1
ATOM 776 C CA . ALA A 1 98 ? -0.954 -10.591 -17.957 1.00 76.88 98 ALA A CA 1
ATOM 777 C C . ALA A 1 98 ? -0.872 -11.698 -19.025 1.00 76.88 98 ALA A C 1
ATOM 779 O O . ALA A 1 98 ? -0.654 -12.859 -18.693 1.00 76.88 98 ALA A O 1
ATOM 780 N N . ALA A 1 99 ? -0.988 -11.347 -20.310 1.00 78.06 99 ALA A N 1
ATOM 781 C CA . ALA A 1 99 ? -0.820 -12.292 -21.416 1.00 78.06 99 ALA A CA 1
ATOM 782 C C . ALA A 1 99 ? 0.620 -12.834 -21.545 1.00 78.06 99 ALA A C 1
ATOM 784 O O . ALA A 1 99 ? 0.808 -13.962 -21.993 1.00 78.06 99 ALA A O 1
ATOM 785 N N . GLU A 1 100 ? 1.626 -12.051 -21.148 1.00 80.75 100 GLU A N 1
ATOM 786 C CA . GLU A 1 100 ? 3.047 -12.421 -21.226 1.00 80.75 100 GLU A CA 1
ATOM 787 C C . GLU A 1 100 ? 3.530 -13.116 -19.948 1.00 80.75 100 GLU A C 1
ATOM 789 O O . GLU A 1 100 ? 4.323 -14.058 -20.004 1.00 80.75 100 GLU A O 1
ATOM 794 N N . SER A 1 101 ? 3.007 -12.690 -18.797 1.00 82.50 101 SER A N 1
ATOM 795 C CA . SER A 1 101 ? 3.397 -13.185 -17.476 1.00 82.50 101 SER A CA 1
ATOM 796 C C . SER A 1 101 ? 2.185 -13.625 -16.647 1.00 82.50 101 SER A C 1
ATOM 798 O O . SER A 1 101 ? 2.008 -13.136 -15.533 1.00 82.50 101 SER A O 1
ATOM 800 N N . PRO A 1 102 ? 1.358 -14.580 -17.120 1.00 83.50 102 PRO A N 1
ATOM 801 C CA . PRO A 1 102 ? 0.103 -14.948 -16.452 1.00 83.50 102 PRO A CA 1
ATOM 802 C C . PRO A 1 102 ? 0.303 -15.489 -15.032 1.00 83.50 102 PRO A C 1
ATOM 804 O O . PRO A 1 102 ? -0.599 -15.418 -14.212 1.00 83.50 102 PRO A O 1
ATOM 807 N N . HIS A 1 103 ? 1.498 -15.992 -14.718 1.00 83.19 103 HIS A N 1
ATOM 808 C CA . HIS A 1 103 ? 1.878 -16.474 -13.389 1.00 83.19 103 HIS A CA 1
ATOM 809 C C . HIS A 1 103 ? 2.039 -15.360 -12.336 1.00 83.19 103 HIS A C 1
ATOM 811 O O . HIS A 1 103 ? 2.153 -15.667 -11.154 1.00 83.19 103 HIS A O 1
ATOM 817 N N . LEU A 1 104 ? 2.087 -14.088 -12.750 1.00 83.56 104 LEU A N 1
ATOM 818 C CA . LEU A 1 104 ? 2.112 -12.929 -11.849 1.00 83.56 104 LEU A CA 1
ATOM 819 C C . LEU A 1 104 ? 0.707 -12.403 -11.533 1.00 83.56 104 LEU A C 1
ATOM 821 O O . LEU A 1 104 ? 0.574 -11.461 -10.754 1.00 83.56 104 LEU A O 1
ATOM 825 N N . PHE A 1 105 ? -0.323 -12.994 -12.140 1.00 83.94 105 PHE A N 1
ATOM 826 C CA . PHE A 1 105 ? -1.695 -12.525 -12.058 1.00 83.94 105 PHE A CA 1
ATOM 827 C C . PHE A 1 105 ? -2.631 -13.612 -11.544 1.00 83.94 105 PHE A C 1
ATOM 829 O O . PHE A 1 105 ? -2.521 -14.782 -11.904 1.00 83.94 105 PHE A O 1
ATOM 836 N N . GLU A 1 106 ? -3.614 -13.198 -10.755 1.00 82.38 106 GLU A N 1
ATOM 837 C CA . GLU A 1 106 ? -4.689 -14.056 -10.272 1.00 82.38 106 GLU A CA 1
ATOM 838 C C . GLU A 1 106 ? -6.032 -13.520 -10.767 1.00 82.38 106 GLU A C 1
ATOM 840 O O . GLU A 1 106 ? -6.301 -12.319 -10.721 1.00 82.38 106 GLU A O 1
ATOM 845 N N . TRP A 1 107 ? -6.887 -14.405 -11.282 1.00 82.31 107 TRP A N 1
ATOM 846 C CA . TRP A 1 107 ? -8.229 -14.016 -11.707 1.00 82.31 107 TRP A CA 1
ATOM 847 C C . TRP A 1 107 ? -9.108 -13.739 -10.489 1.00 82.31 107 TRP A C 1
ATOM 849 O O . TRP A 1 107 ? -9.310 -14.627 -9.658 1.00 82.31 107 TRP A O 1
ATOM 859 N N . SER A 1 108 ? -9.693 -12.544 -10.422 1.00 79.44 108 SER A N 1
ATOM 860 C CA . SER A 1 108 ? -10.754 -12.248 -9.467 1.00 79.44 108 SER A CA 1
ATOM 861 C C . SER A 1 108 ? -12.115 -12.647 -10.051 1.00 79.44 108 SER A C 1
ATOM 863 O O . SER A 1 108 ? -12.605 -11.998 -10.981 1.00 79.44 108 SER A O 1
ATOM 865 N N . PRO A 1 109 ? -12.793 -13.670 -9.496 1.00 80.69 109 PRO A N 1
ATOM 866 C CA . PRO A 1 109 ? -14.156 -13.999 -9.907 1.00 80.69 109 PRO A CA 1
ATOM 867 C C . PRO A 1 109 ? -15.171 -12.931 -9.480 1.00 80.69 109 PRO A C 1
ATOM 869 O O . PRO A 1 109 ? -16.249 -12.854 -10.062 1.00 80.69 109 PRO A O 1
ATOM 872 N N . CYS A 1 110 ? -14.839 -12.118 -8.478 1.00 82.62 110 CYS A N 1
ATOM 873 C CA . CYS A 1 110 ? -15.711 -11.071 -7.961 1.00 82.62 110 CYS A CA 1
ATOM 874 C C . CYS A 1 110 ? -15.657 -9.780 -8.783 1.00 82.62 110 CYS A C 1
ATOM 876 O O . CYS A 1 110 ? -16.675 -9.107 -8.920 1.00 82.62 110 CYS A O 1
ATOM 878 N N . HIS A 1 111 ? -14.493 -9.439 -9.335 1.00 77.62 111 HIS A N 1
ATOM 879 C CA . HIS A 1 111 ? -14.276 -8.215 -10.112 1.00 77.62 111 HIS A CA 1
ATOM 880 C C . HIS A 1 111 ? -14.158 -8.477 -11.615 1.00 77.62 111 HIS A C 1
ATOM 882 O O . HIS A 1 111 ? -14.096 -7.536 -12.400 1.00 77.62 111 HIS A O 1
ATOM 888 N N . ALA A 1 112 ? -14.156 -9.751 -12.017 1.00 81.69 112 ALA A N 1
ATOM 889 C CA . ALA A 1 112 ? -14.078 -10.190 -13.404 1.00 81.69 112 ALA A CA 1
ATOM 890 C C . ALA A 1 112 ? -12.876 -9.599 -14.166 1.00 81.69 112 ALA A C 1
ATOM 892 O O . ALA A 1 112 ? -12.971 -9.285 -15.354 1.00 81.69 112 ALA A O 1
ATOM 893 N N . HIS A 1 113 ? -11.736 -9.471 -13.482 1.00 76.69 113 HIS A N 1
ATOM 894 C CA . HIS A 1 113 ? -10.458 -9.111 -14.086 1.00 76.69 113 HIS A CA 1
ATOM 895 C C . HIS A 1 113 ? -9.280 -9.777 -13.363 1.00 76.69 113 HIS A C 1
ATOM 897 O O . HIS A 1 113 ? -9.428 -10.350 -12.282 1.00 76.69 113 HIS A O 1
ATOM 903 N N . PHE A 1 114 ? -8.096 -9.709 -13.970 1.00 77.50 114 PHE A N 1
ATOM 904 C CA . PHE A 1 114 ? -6.856 -10.181 -13.362 1.00 77.50 114 PHE A CA 1
ATOM 905 C C . PHE A 1 114 ? -6.279 -9.129 -12.410 1.00 77.50 114 PHE A C 1
ATOM 907 O O . PHE A 1 114 ? -6.095 -7.978 -12.797 1.00 77.50 114 PHE A O 1
ATOM 914 N N . HIS A 1 115 ? -5.956 -9.540 -11.187 1.00 77.62 115 HIS A N 1
ATOM 915 C CA . HIS A 1 115 ? -5.181 -8.752 -10.234 1.00 77.62 115 HIS A CA 1
ATOM 916 C C . HIS A 1 115 ? -3.710 -9.155 -10.311 1.00 77.62 115 HIS A C 1
ATOM 918 O O . HIS A 1 115 ? -3.403 -10.344 -10.402 1.00 77.62 115 HIS A O 1
ATOM 924 N N . PHE A 1 116 ? -2.798 -8.190 -10.226 1.00 81.25 116 PHE A N 1
ATOM 925 C CA . PHE A 1 116 ? -1.383 -8.490 -10.016 1.00 81.25 116 PHE A CA 1
ATOM 926 C C . PHE A 1 116 ? -1.159 -8.999 -8.582 1.00 81.25 116 PHE A C 1
ATOM 928 O O . PHE A 1 116 ? -1.616 -8.368 -7.631 1.00 81.25 116 PHE A O 1
ATOM 935 N N . ASP A 1 117 ? -0.452 -10.114 -8.394 1.00 78.81 117 ASP A N 1
ATOM 936 C CA . ASP A 1 117 ? -0.115 -10.618 -7.055 1.00 78.81 117 ASP A CA 1
ATOM 937 C C . ASP A 1 117 ? 1.197 -10.007 -6.543 1.00 78.81 117 ASP A C 1
ATOM 939 O O . ASP A 1 117 ? 2.278 -10.239 -7.092 1.00 78.81 117 ASP A O 1
ATOM 943 N N . GLY A 1 118 ? 1.122 -9.295 -5.421 1.00 78.88 118 GLY A N 1
ATOM 944 C CA . GLY A 1 118 ? 2.277 -8.759 -4.694 1.00 78.88 118 GLY A CA 1
ATOM 945 C C . GLY A 1 118 ? 2.570 -7.281 -4.955 1.00 78.88 118 GLY A C 1
ATOM 946 O O . GLY A 1 118 ? 3.677 -6.837 -4.664 1.00 78.88 118 GLY A O 1
ATOM 947 N N . PHE A 1 119 ? 1.608 -6.528 -5.492 1.00 84.81 119 PHE A N 1
ATOM 948 C CA . PHE A 1 119 ? 1.686 -5.082 -5.677 1.00 84.81 119 PHE A CA 1
ATOM 949 C C . PHE A 1 119 ? 1.812 -4.327 -4.357 1.00 84.81 119 PHE A C 1
ATOM 951 O O . PHE A 1 119 ? 2.670 -3.460 -4.243 1.00 84.81 119 PHE A O 1
ATOM 958 N N . ALA A 1 120 ? 0.984 -4.672 -3.368 1.00 87.62 120 ALA A N 1
ATOM 959 C CA . ALA A 1 120 ? 0.970 -4.024 -2.063 1.00 87.62 120 ALA A CA 1
ATOM 960 C C . ALA A 1 120 ? 0.885 -5.046 -0.927 1.00 87.62 120 ALA A C 1
ATOM 962 O O . ALA A 1 120 ? 0.306 -6.123 -1.072 1.00 87.62 120 ALA A O 1
ATOM 963 N N . LEU A 1 121 ? 1.469 -4.698 0.213 1.00 90.25 121 LEU A N 1
ATOM 964 C CA . LEU A 1 121 ? 1.464 -5.491 1.429 1.00 90.25 121 LEU A CA 1
ATOM 965 C C . LEU A 1 121 ? 1.143 -4.580 2.614 1.00 90.25 121 LEU A C 1
ATOM 967 O O . LEU A 1 121 ? 1.655 -3.463 2.702 1.00 90.25 121 LEU A O 1
ATOM 971 N N . PHE A 1 122 ? 0.325 -5.080 3.539 1.00 93.00 122 PHE A N 1
ATOM 972 C CA . PHE A 1 122 ? -0.058 -4.363 4.753 1.00 93.00 122 PHE A CA 1
ATOM 973 C C . PHE A 1 122 ? 0.233 -5.232 5.967 1.00 93.00 122 PHE A C 1
ATOM 975 O O . PHE A 1 122 ? -0.278 -6.348 6.058 1.00 93.00 122 PHE A O 1
ATOM 982 N N . ASN A 1 123 ? 1.005 -4.714 6.912 1.00 95.62 123 ASN A N 1
ATOM 983 C CA . ASN A 1 123 ? 1.316 -5.406 8.156 1.00 95.62 123 ASN A CA 1
ATOM 984 C C . ASN A 1 123 ? 1.014 -4.509 9.350 1.00 95.62 123 ASN A C 1
ATOM 986 O O . ASN A 1 123 ? 1.169 -3.288 9.302 1.00 95.62 123 ASN A O 1
ATOM 990 N N . LEU A 1 124 ? 0.622 -5.140 10.449 1.00 97.69 124 LEU A N 1
ATOM 991 C CA . LEU A 1 124 ? 0.551 -4.507 11.753 1.00 97.69 124 LEU A CA 1
ATOM 992 C C . LEU A 1 124 ? 1.505 -5.232 12.688 1.00 97.69 124 LEU A C 1
ATOM 994 O O . LEU A 1 124 ? 1.369 -6.441 12.889 1.00 97.69 124 LEU A O 1
ATOM 998 N N . TYR A 1 125 ? 2.432 -4.494 13.284 1.00 97.88 125 TYR A N 1
ATOM 999 C CA . TYR A 1 125 ? 3.333 -5.001 14.310 1.00 97.88 125 TYR A CA 1
ATOM 1000 C C . TYR A 1 125 ? 3.006 -4.366 15.652 1.00 97.88 125 TYR A C 1
ATOM 1002 O O . TYR A 1 125 ? 2.552 -3.223 15.719 1.00 97.88 125 TYR A O 1
ATOM 1010 N N . ASP A 1 126 ? 3.259 -5.084 16.740 1.00 96.81 126 ASP A N 1
ATOM 1011 C CA . ASP A 1 126 ? 3.332 -4.439 18.045 1.00 96.81 126 ASP A CA 1
ATOM 1012 C C . ASP A 1 126 ? 4.582 -3.541 18.154 1.00 96.81 126 ASP A C 1
ATOM 1014 O O . ASP A 1 126 ? 5.480 -3.571 17.312 1.00 96.81 126 ASP A O 1
ATOM 1018 N N . MET A 1 127 ? 4.661 -2.732 19.214 1.00 95.06 127 MET A N 1
ATOM 1019 C CA . MET A 1 127 ? 5.804 -1.830 19.443 1.00 95.06 127 MET A CA 1
ATOM 1020 C C . MET A 1 127 ? 7.138 -2.559 19.711 1.00 95.06 127 MET A C 1
ATOM 1022 O O . MET A 1 127 ? 8.167 -1.903 19.840 1.00 95.06 127 MET A O 1
ATOM 1026 N N . ASN A 1 128 ? 7.135 -3.896 19.795 1.00 94.31 128 ASN A N 1
ATOM 1027 C CA . ASN A 1 128 ? 8.332 -4.735 19.879 1.00 94.31 128 ASN A CA 1
ATOM 1028 C C . ASN A 1 128 ? 8.662 -5.399 18.528 1.00 94.31 128 ASN A C 1
ATOM 1030 O O . ASN A 1 128 ? 9.399 -6.384 18.506 1.00 94.31 128 ASN A O 1
ATOM 1034 N N . HIS A 1 129 ? 8.114 -4.886 17.418 1.00 94.88 129 HIS A N 1
ATOM 1035 C CA . HIS A 1 129 ? 8.316 -5.390 16.054 1.00 94.88 129 HIS A CA 1
ATOM 1036 C C . HIS A 1 129 ? 7.815 -6.825 15.830 1.00 94.88 129 HIS A C 1
ATOM 1038 O O . HIS A 1 129 ? 8.234 -7.496 14.888 1.00 94.88 129 HIS A O 1
ATOM 1044 N N . ARG A 1 130 ? 6.892 -7.330 16.661 1.00 95.75 130 ARG A N 1
ATOM 1045 C CA . ARG A 1 130 ? 6.254 -8.629 16.397 1.00 95.75 130 ARG A CA 1
ATOM 1046 C C . ARG A 1 130 ? 5.040 -8.435 15.506 1.00 95.75 130 ARG A C 1
ATOM 1048 O O . ARG A 1 130 ? 4.155 -7.652 15.839 1.00 95.75 130 ARG A O 1
ATOM 1055 N N . LEU A 1 131 ? 4.975 -9.185 14.411 1.00 96.25 131 LEU A N 1
ATOM 1056 C CA . LEU A 1 131 ? 3.844 -9.171 13.487 1.00 96.25 131 LEU A CA 1
ATOM 1057 C C . LEU A 1 131 ? 2.582 -9.710 14.179 1.00 96.25 131 LEU A C 1
ATOM 1059 O O . LEU A 1 131 ? 2.582 -10.837 14.673 1.00 96.25 131 LEU A O 1
ATOM 1063 N N . VAL A 1 132 ? 1.516 -8.908 14.218 1.00 97.25 132 VAL A N 1
ATOM 1064 C CA . VAL A 1 132 ? 0.246 -9.239 14.894 1.00 97.25 132 VAL A CA 1
ATOM 1065 C C . VAL A 1 132 ? -0.950 -9.323 13.946 1.00 97.25 132 VAL A C 1
ATOM 1067 O O . VAL A 1 132 ? -1.913 -10.017 14.256 1.00 97.25 132 VAL A O 1
ATOM 1070 N N . SER A 1 133 ? -0.905 -8.659 12.788 1.00 95.31 133 SER A N 1
ATOM 1071 C CA . SER A 1 133 ? -1.912 -8.806 11.729 1.00 95.31 133 SER A CA 1
ATOM 1072 C C . SER A 1 133 ? -1.294 -8.574 10.357 1.00 95.31 133 SER A C 1
ATOM 1074 O O . SER A 1 133 ? -0.328 -7.826 10.220 1.00 95.31 133 SER A O 1
ATOM 1076 N N . ILE A 1 134 ? -1.860 -9.235 9.351 1.00 92.62 134 ILE A N 1
ATOM 1077 C CA . ILE A 1 134 ? -1.437 -9.179 7.952 1.00 92.62 134 ILE A CA 1
ATOM 1078 C C . ILE A 1 134 ? -2.683 -8.892 7.116 1.00 92.62 134 ILE A C 1
ATOM 1080 O O . ILE A 1 134 ? -3.703 -9.573 7.259 1.00 92.62 134 ILE A O 1
ATOM 1084 N N . GLY A 1 135 ? -2.602 -7.895 6.243 1.00 86.31 135 GLY A N 1
ATOM 1085 C CA . GLY A 1 135 ? -3.624 -7.603 5.247 1.00 86.31 135 GLY A CA 1
ATOM 1086 C C . GLY A 1 135 ? -3.524 -8.600 4.099 1.00 86.31 135 GLY A C 1
ATOM 1087 O O . GLY A 1 135 ? -2.431 -8.996 3.701 1.00 86.31 135 GLY A O 1
ATOM 1088 N N . GLY A 1 136 ? -4.659 -9.053 3.573 1.00 75.19 136 GLY A N 1
ATOM 1089 C CA . GLY A 1 136 ? -4.641 -10.113 2.565 1.00 75.19 136 GLY A CA 1
ATOM 1090 C C . GLY A 1 136 ? -4.796 -9.663 1.119 1.00 75.19 136 GLY A C 1
ATOM 1091 O O . GLY A 1 136 ? -4.695 -10.523 0.249 1.00 75.19 136 GLY A O 1
ATOM 1092 N N . LYS A 1 137 ? -5.033 -8.376 0.815 1.00 67.69 137 LYS A N 1
ATOM 1093 C CA . LYS A 1 137 ? -5.022 -7.928 -0.588 1.00 67.69 137 LYS A CA 1
ATOM 1094 C C . LYS A 1 137 ? -3.594 -7.674 -1.037 1.00 67.69 137 LYS A C 1
ATOM 1096 O O . LYS A 1 137 ? -2.879 -6.934 -0.369 1.00 67.69 137 LYS A O 1
ATOM 1101 N N . ARG A 1 138 ? -3.218 -8.246 -2.182 1.00 65.06 138 ARG A N 1
ATOM 1102 C CA . ARG A 1 138 ? -1.887 -8.067 -2.768 1.00 65.06 138 ARG A CA 1
ATOM 1103 C C . ARG A 1 138 ? -1.874 -7.433 -4.152 1.00 65.06 138 ARG A C 1
ATOM 1105 O O . ARG A 1 138 ? -0.804 -7.323 -4.720 1.00 65.06 138 ARG A O 1
ATOM 1112 N N . GLY A 1 139 ? -3.001 -6.951 -4.665 1.00 63.94 139 GLY A N 1
ATOM 1113 C CA . GLY A 1 139 ? -3.027 -6.073 -5.833 1.00 63.94 139 GLY A CA 1
ATOM 1114 C C . GLY A 1 139 ? -4.405 -5.958 -6.468 1.00 63.94 139 GLY A C 1
ATOM 1115 O O . GLY A 1 139 ? -5.307 -6.756 -6.206 1.00 63.94 139 GLY A O 1
ATOM 1116 N N . PHE A 1 140 ? -4.550 -4.914 -7.266 1.00 72.12 140 PHE A N 1
ATOM 1117 C CA . PHE A 1 140 ? -5.701 -4.582 -8.097 1.00 72.12 140 PHE A CA 1
ATOM 1118 C C . PHE A 1 140 ? -5.138 -4.074 -9.444 1.00 72.12 140 PHE A C 1
ATOM 1120 O O . PHE A 1 140 ? -3.992 -4.385 -9.779 1.00 72.12 140 PHE A O 1
ATOM 1127 N N . CYS A 1 141 ? -5.934 -3.353 -10.235 1.00 82.69 141 CYS A N 1
ATOM 1128 C CA . CYS A 1 141 ? -5.456 -2.715 -11.456 1.00 82.69 141 CYS A CA 1
ATOM 1129 C C . CYS A 1 141 ? -4.571 -1.502 -11.134 1.00 82.69 141 CYS A C 1
ATOM 1131 O O . CYS A 1 141 ? -4.871 -0.764 -10.210 1.00 82.69 141 CYS A O 1
ATOM 1133 N N . ILE A 1 142 ? -3.503 -1.300 -11.899 1.00 89.50 142 ILE A N 1
ATOM 1134 C CA . ILE A 1 142 ? -2.539 -0.219 -11.677 1.00 89.50 142 ILE A CA 1
ATOM 1135 C C . ILE A 1 142 ? -2.877 0.950 -12.603 1.00 89.50 142 ILE A C 1
ATOM 1137 O O . ILE A 1 142 ? -2.794 0.796 -13.822 1.00 89.50 142 ILE A O 1
ATOM 1141 N N . GLU A 1 143 ? -3.263 2.097 -12.046 1.00 93.25 143 GLU A N 1
ATOM 1142 C CA . GLU A 1 143 ? -3.776 3.236 -12.820 1.00 93.25 143 GLU A CA 1
ATOM 1143 C C . GLU A 1 143 ? -3.395 4.619 -12.264 1.00 93.25 143 GLU A C 1
ATOM 1145 O O . GLU A 1 143 ? -2.893 4.773 -11.149 1.00 93.25 143 GLU A O 1
ATOM 1150 N N . ASP A 1 144 ? -3.689 5.658 -13.048 1.00 96.94 144 ASP A N 1
ATOM 1151 C CA . ASP A 1 144 ? -3.540 7.060 -12.662 1.00 96.94 144 ASP A CA 1
ATOM 1152 C C . ASP A 1 144 ? -4.785 7.562 -11.903 1.00 96.94 144 ASP A C 1
ATOM 1154 O O . ASP A 1 144 ? -5.602 8.311 -12.447 1.00 96.94 144 ASP A O 1
ATOM 1158 N N . SER A 1 145 ? -4.955 7.177 -10.635 1.00 95.62 145 SER A N 1
ATOM 1159 C CA . SER A 1 145 ? -6.149 7.572 -9.867 1.00 95.62 145 SER A CA 1
ATOM 1160 C C . SER A 1 145 ? -6.123 9.036 -9.408 1.00 95.62 145 SER A C 1
ATOM 1162 O O . SER A 1 145 ? -7.159 9.703 -9.361 1.00 95.62 145 SER A O 1
ATOM 1164 N N . VAL A 1 146 ? -4.955 9.545 -8.999 1.00 96.19 146 VAL A N 1
ATOM 1165 C CA . VAL A 1 146 ? -4.817 10.887 -8.410 1.00 96.19 146 VAL A CA 1
ATOM 1166 C C . VAL A 1 146 ? -3.476 11.530 -8.753 1.00 96.19 146 VAL A C 1
ATOM 1168 O O . VAL A 1 146 ? -2.412 10.962 -8.514 1.00 96.19 146 VAL A O 1
ATOM 1171 N N . GLN A 1 147 ? -3.519 12.773 -9.236 1.00 96.06 147 GLN A N 1
ATOM 1172 C CA . GLN A 1 147 ? -2.331 13.604 -9.405 1.00 96.06 147 GLN A CA 1
ATOM 1173 C C . GLN A 1 147 ? -1.824 14.091 -8.039 1.00 96.06 147 GLN A C 1
ATOM 1175 O O . GLN A 1 147 ? -2.553 14.714 -7.264 1.00 96.06 147 GLN A O 1
ATOM 1180 N N . THR A 1 148 ? -0.552 13.826 -7.743 1.00 94.12 148 THR A N 1
ATOM 1181 C CA . THR A 1 148 ? 0.083 14.141 -6.449 1.00 94.12 148 THR A CA 1
ATOM 1182 C C . THR A 1 148 ? 1.207 15.169 -6.553 1.00 94.12 148 THR A C 1
ATOM 1184 O O . THR A 1 148 ? 1.543 15.806 -5.554 1.00 94.12 148 THR A O 1
ATOM 1187 N N . ILE A 1 149 ? 1.750 15.383 -7.754 1.00 93.25 149 ILE A N 1
ATOM 1188 C CA . ILE A 1 149 ? 2.751 16.409 -8.061 1.00 93.25 149 ILE A CA 1
ATOM 1189 C C . ILE A 1 149 ? 2.245 17.255 -9.233 1.00 93.25 149 ILE A C 1
ATOM 1191 O O . ILE A 1 149 ? 1.683 16.734 -10.192 1.00 93.25 149 ILE A O 1
ATOM 1195 N N . TYR A 1 150 ? 2.476 18.565 -9.160 1.00 93.25 150 TYR A N 1
ATOM 1196 C CA . TYR A 1 150 ? 2.115 19.531 -10.197 1.00 93.25 150 TYR A CA 1
ATOM 1197 C C . TYR A 1 150 ? 3.378 20.211 -10.726 1.00 93.25 150 TYR A C 1
ATOM 1199 O O . TYR A 1 150 ? 4.273 20.546 -9.947 1.00 93.25 150 TYR A O 1
ATOM 1207 N N . GLY A 1 151 ? 3.456 20.442 -12.035 1.00 91.75 151 GLY A N 1
ATOM 1208 C CA . GLY A 1 151 ? 4.595 21.121 -12.650 1.00 91.75 151 GLY A CA 1
ATOM 1209 C C . GLY A 1 151 ? 4.541 21.116 -14.174 1.00 91.75 151 GLY A C 1
ATOM 1210 O O . GLY A 1 151 ? 3.721 20.426 -14.766 1.00 91.75 151 GLY A O 1
ATOM 1211 N N . GLU A 1 152 ? 5.444 21.867 -14.807 1.00 89.88 152 GLU A N 1
ATOM 1212 C CA . GLU A 1 152 ? 5.499 22.056 -16.270 1.00 89.88 152 GLU A CA 1
ATOM 1213 C C . GLU A 1 152 ? 5.716 20.751 -17.060 1.00 89.88 152 GLU A C 1
ATOM 1215 O O . GLU A 1 152 ? 5.347 20.657 -18.228 1.00 89.88 152 GLU A O 1
ATOM 1220 N N . HIS A 1 153 ? 6.290 19.729 -16.423 1.00 86.62 153 HIS A N 1
ATOM 1221 C CA . HIS A 1 153 ? 6.593 18.435 -17.043 1.00 86.62 153 HIS A CA 1
ATOM 1222 C C . HIS A 1 153 ? 5.760 17.277 -16.484 1.00 86.62 153 HIS A C 1
ATOM 1224 O O . HIS A 1 153 ? 6.069 16.121 -16.758 1.00 86.62 153 HIS A O 1
ATOM 1230 N N . ILE A 1 154 ? 4.727 17.571 -15.689 1.00 92.94 154 ILE A N 1
ATOM 1231 C CA . ILE A 1 154 ? 3.838 16.560 -15.118 1.00 92.94 154 ILE A CA 1
ATOM 1232 C C . ILE A 1 154 ? 2.470 16.697 -15.774 1.00 92.94 154 ILE A C 1
ATOM 1234 O O . ILE A 1 154 ? 1.874 17.773 -15.736 1.00 92.94 154 ILE A O 1
ATOM 1238 N N . SER A 1 155 ? 1.973 15.613 -16.375 1.00 92.19 155 SER A N 1
ATOM 1239 C CA . SER A 1 155 ? 0.642 15.608 -16.988 1.00 92.19 155 SER A CA 1
ATOM 1240 C C . SER A 1 155 ? -0.429 15.918 -15.943 1.00 92.19 155 SER A C 1
ATOM 1242 O O . SER A 1 155 ? -0.430 15.323 -14.865 1.00 92.19 155 SER A O 1
ATOM 1244 N N . CYS A 1 156 ? -1.353 16.819 -16.278 1.00 93.94 156 CYS A N 1
ATOM 1245 C CA .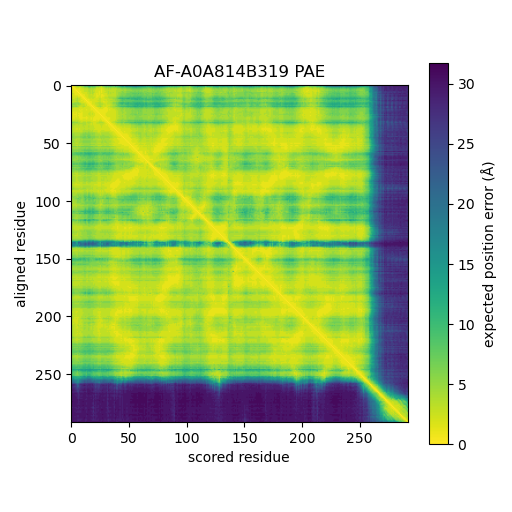 CYS A 1 156 ? -2.553 17.089 -15.480 1.00 93.94 156 CYS A CA 1
ATOM 1246 C C . CYS A 1 156 ? -3.723 16.159 -15.833 1.00 93.94 156 CYS A C 1
ATOM 1248 O O . CYS A 1 156 ? -4.733 16.160 -15.136 1.00 93.94 156 CYS A O 1
ATOM 1250 N N . GLU A 1 157 ? -3.598 15.380 -16.908 1.00 95.38 157 GLU A N 1
ATOM 1251 C CA . GLU A 1 157 ? -4.602 14.410 -17.340 1.00 95.38 157 GLU A CA 1
ATOM 1252 C C . GLU A 1 157 ? -4.106 12.988 -17.064 1.00 95.38 157 GLU A C 1
ATOM 1254 O O . GLU A 1 157 ? -2.931 12.660 -17.293 1.00 95.38 157 GLU A O 1
ATOM 1259 N N . ASN A 1 158 ? -5.011 12.151 -16.559 1.00 95.94 158 ASN A N 1
ATOM 1260 C CA . ASN A 1 158 ? -4.748 10.735 -16.359 1.00 95.94 158 ASN A CA 1
ATOM 1261 C C . ASN A 1 158 ? -4.604 10.046 -17.726 1.00 95.94 158 ASN A C 1
ATOM 1263 O O . ASN A 1 158 ? -5.315 10.366 -18.678 1.00 95.94 158 ASN A O 1
ATOM 1267 N N . LYS A 1 159 ? -3.671 9.101 -17.827 1.00 96.25 159 LYS A N 1
ATOM 1268 C CA . LYS A 1 159 ? -3.361 8.364 -19.061 1.00 96.25 159 LYS A CA 1
ATOM 1269 C C . LYS A 1 159 ? -3.677 6.880 -18.917 1.00 96.25 159 LYS A C 1
ATOM 1271 O O . LYS A 1 159 ? -4.061 6.239 -19.897 1.00 96.25 159 LYS A O 1
ATOM 1276 N N . PHE A 1 160 ? -3.452 6.339 -17.726 1.00 95.00 160 PHE A N 1
ATOM 1277 C CA . PHE A 1 160 ? -3.618 4.928 -17.421 1.00 95.00 160 PHE A CA 1
ATOM 1278 C C . PHE A 1 160 ? -4.909 4.66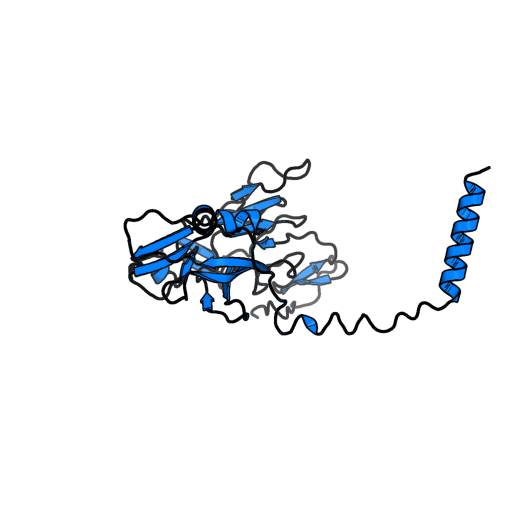2 -16.650 1.00 95.00 160 PHE A C 1
ATOM 1280 O O . PHE A 1 160 ? -5.325 5.461 -15.812 1.00 95.00 160 PHE A O 1
ATOM 1287 N N . ASP A 1 161 ? -5.514 3.520 -16.953 1.00 90.62 161 ASP A N 1
ATOM 1288 C CA . ASP A 1 161 ? -6.719 2.979 -16.326 1.00 90.62 161 ASP A CA 1
ATOM 1289 C C . ASP A 1 161 ? -6.586 1.451 -16.208 1.00 90.62 161 ASP A C 1
ATOM 1291 O O . ASP A 1 161 ? -5.604 0.855 -16.661 1.00 90.62 161 ASP A O 1
ATOM 1295 N N . CYS A 1 162 ? -7.584 0.770 -15.644 1.00 84.12 162 CYS A N 1
ATOM 1296 C CA . CYS A 1 162 ? -7.525 -0.689 -15.532 1.00 84.12 162 CYS A CA 1
ATOM 1297 C C . CYS A 1 162 ? -7.374 -1.453 -16.875 1.00 84.12 162 CYS A C 1
ATOM 1299 O O . CYS A 1 162 ? -6.981 -2.624 -16.853 1.00 84.12 162 CYS A O 1
ATOM 1301 N N . SER A 1 163 ? -7.703 -0.846 -18.025 1.00 84.06 163 SER A N 1
ATOM 1302 C CA . SER A 1 163 ? -7.566 -1.457 -19.361 1.00 84.06 163 SER A CA 1
ATOM 1303 C C . SER A 1 163 ? -6.184 -1.215 -19.973 1.00 84.06 163 SER A C 1
ATOM 1305 O O . SER A 1 163 ? -5.672 -2.068 -20.698 1.00 84.06 163 SER A O 1
ATOM 1307 N N . ASN A 1 164 ? -5.580 -0.068 -19.676 1.00 88.94 164 ASN A N 1
ATOM 1308 C CA . ASN A 1 164 ? -4.230 0.315 -20.060 1.00 88.94 164 ASN A CA 1
ATOM 1309 C C . ASN A 1 164 ? -3.453 0.687 -18.794 1.00 88.94 164 ASN A C 1
ATOM 1311 O O . ASN A 1 164 ? -3.403 1.857 -18.420 1.00 88.94 164 ASN A O 1
ATOM 1315 N N . GLN A 1 165 ? -2.897 -0.321 -18.122 1.00 90.12 165 GLN A N 1
ATOM 1316 C CA . GLN A 1 165 ? -2.330 -0.150 -16.787 1.00 90.12 165 GLN A CA 1
ATOM 1317 C C . GLN A 1 165 ? -0.961 0.533 -16.797 1.00 90.12 165 GLN A C 1
ATOM 1319 O O . GLN A 1 165 ? -0.121 0.286 -17.665 1.00 90.12 165 GLN A O 1
ATOM 1324 N N . GLY A 1 166 ? -0.729 1.342 -15.770 1.00 93.50 166 GLY A N 1
ATOM 1325 C CA . GLY A 1 166 ? 0.501 2.082 -15.537 1.00 93.50 166 GLY A CA 1
ATOM 1326 C C . GLY A 1 166 ? 0.292 3.220 -14.542 1.00 93.50 166 GLY A C 1
ATOM 1327 O O . GLY A 1 166 ? -0.834 3.505 -14.147 1.00 93.50 166 GLY A O 1
ATOM 1328 N N . ILE A 1 167 ? 1.381 3.872 -14.136 1.00 96.50 167 ILE A N 1
ATOM 1329 C CA . ILE A 1 167 ? 1.329 5.089 -13.312 1.00 96.50 167 ILE A CA 1
ATOM 1330 C C . ILE A 1 167 ? 2.298 6.114 -13.896 1.00 96.50 167 ILE A C 1
ATOM 1332 O O . ILE A 1 167 ? 3.495 5.843 -14.042 1.00 96.50 167 ILE A O 1
ATOM 1336 N N . GLN A 1 168 ? 1.809 7.302 -14.230 1.00 97.44 168 GLN A N 1
ATOM 1337 C CA . GLN A 1 168 ? 2.625 8.413 -14.717 1.00 97.44 168 GLN A CA 1
ATOM 1338 C C . GLN A 1 168 ? 3.484 9.024 -13.595 1.00 97.44 168 GLN A C 1
ATOM 1340 O O . GLN A 1 168 ? 3.066 9.030 -12.434 1.00 97.44 168 GLN A O 1
ATOM 1345 N N . PRO A 1 169 ? 4.656 9.615 -13.906 1.00 96.81 169 PRO A N 1
ATOM 1346 C CA . PRO A 1 169 ? 5.383 10.439 -12.945 1.00 96.81 169 PRO A CA 1
ATOM 1347 C C . PRO A 1 169 ? 4.478 11.510 -12.332 1.00 96.81 169 PRO A C 1
ATOM 1349 O O . PRO A 1 169 ? 3.770 12.222 -13.044 1.00 96.81 169 PRO A O 1
ATOM 1352 N N . GLY A 1 170 ? 4.500 11.632 -11.006 1.00 96.31 170 GLY A N 1
ATOM 1353 C CA . GLY A 1 170 ? 3.678 12.600 -10.279 1.00 96.31 170 GLY A CA 1
ATOM 1354 C C . GLY A 1 170 ? 2.230 12.170 -10.033 1.00 96.31 170 GLY A C 1
ATOM 1355 O O . GLY A 1 170 ? 1.499 12.897 -9.357 1.00 96.31 170 GLY A O 1
ATOM 1356 N N . TRP A 1 171 ? 1.827 10.989 -10.496 1.00 97.94 171 TRP A N 1
ATOM 1357 C CA . TRP A 1 171 ? 0.542 10.369 -10.185 1.00 97.94 171 TRP A CA 1
ATOM 1358 C C . TRP A 1 171 ? 0.692 9.272 -9.131 1.00 97.94 171 TRP A C 1
ATOM 1360 O O . TRP A 1 171 ? 1.795 8.801 -8.834 1.00 97.94 171 TRP A O 1
ATOM 1370 N N . ALA A 1 172 ? -0.429 8.907 -8.521 1.00 96.50 172 ALA A N 1
ATOM 1371 C CA . ALA A 1 172 ? -0.526 7.763 -7.638 1.00 96.50 172 ALA A CA 1
ATOM 1372 C C . ALA A 1 172 ? -1.783 6.950 -7.937 1.00 96.50 172 ALA A C 1
ATOM 1374 O O . ALA A 1 172 ? -2.847 7.511 -8.218 1.00 96.50 172 ALA A O 1
ATOM 1375 N N . ASP A 1 173 ? -1.636 5.641 -7.793 1.00 94.81 173 ASP A N 1
ATOM 1376 C CA . ASP A 1 173 ? -2.737 4.690 -7.741 1.00 94.81 173 ASP A CA 1
ATOM 1377 C C . ASP A 1 173 ? -3.329 4.706 -6.324 1.00 94.81 173 ASP A C 1
ATOM 1379 O O . ASP A 1 173 ? -2.598 4.542 -5.336 1.00 94.81 173 ASP A O 1
ATOM 1383 N N . LEU A 1 174 ? -4.631 4.982 -6.213 1.00 94.12 174 LEU A N 1
ATOM 1384 C CA . LEU A 1 174 ? -5.354 5.105 -4.949 1.00 94.12 174 LEU A CA 1
ATOM 1385 C C . LEU A 1 174 ? -6.351 3.960 -4.792 1.00 94.12 174 LEU A C 1
ATOM 1387 O O . LEU A 1 174 ? -7.393 3.925 -5.441 1.00 94.12 174 LEU A O 1
ATOM 1391 N N . TYR A 1 175 ? -6.122 3.141 -3.770 1.00 91.50 175 TYR A N 1
ATOM 1392 C CA . TYR A 1 175 ? -7.104 2.195 -3.256 1.00 91.50 175 TYR A CA 1
ATOM 1393 C C . TYR A 1 175 ? -7.828 2.777 -2.046 1.00 91.50 175 TYR A C 1
ATOM 1395 O O . TYR A 1 175 ? -7.248 2.844 -0.953 1.00 91.50 175 TYR A O 1
ATOM 1403 N N . PRO A 1 176 ? -9.088 3.223 -2.195 1.00 93.50 176 PRO A N 1
ATOM 1404 C CA . PRO A 1 176 ? -9.819 3.810 -1.091 1.00 93.50 176 PRO A CA 1
ATOM 1405 C C . PRO A 1 176 ? -10.220 2.752 -0.055 1.00 93.50 176 PRO A C 1
ATOM 1407 O O . PRO A 1 176 ? -10.417 1.577 -0.349 1.00 93.50 176 PRO A O 1
ATOM 1410 N N . ASN A 1 177 ? -10.422 3.201 1.183 1.00 93.00 177 ASN A N 1
ATOM 1411 C CA . ASN A 1 177 ? -10.661 2.367 2.366 1.00 93.00 177 ASN A CA 1
ATOM 1412 C C . ASN A 1 177 ? -12.013 1.641 2.315 1.00 93.00 177 ASN A C 1
ATOM 1414 O O . ASN A 1 177 ? -12.270 0.736 3.102 1.00 93.00 177 ASN A O 1
ATOM 1418 N N . VAL A 1 178 ? -12.880 2.019 1.379 1.00 90.38 178 VAL A N 1
ATOM 1419 C CA . VAL A 1 178 ? -14.165 1.370 1.121 1.00 90.38 178 VAL A CA 1
ATOM 1420 C C . VAL A 1 178 ? -14.016 0.060 0.353 1.00 90.38 178 VAL A C 1
ATOM 1422 O O . VAL A 1 178 ? -14.927 -0.761 0.407 1.00 90.38 178 VAL A O 1
ATOM 1425 N N . LEU A 1 179 ? -12.885 -0.163 -0.324 1.00 87.69 179 LEU A N 1
ATOM 1426 C CA . LEU A 1 179 ? -12.671 -1.383 -1.092 1.00 87.69 179 LEU A CA 1
ATOM 1427 C C . LEU A 1 179 ? -12.593 -2.610 -0.187 1.00 87.69 179 LEU A C 1
ATOM 1429 O O . LEU A 1 179 ? -12.068 -2.569 0.932 1.00 87.69 179 LEU A O 1
ATOM 1433 N N . ASP A 1 180 ? -13.102 -3.725 -0.702 1.00 84.88 180 ASP A N 1
ATOM 1434 C CA . ASP A 1 180 ? -12.920 -5.014 -0.056 1.00 84.88 180 ASP A CA 1
ATOM 1435 C C . ASP A 1 180 ? -11.433 -5.358 0.040 1.00 84.88 180 ASP A C 1
ATOM 1437 O O . ASP A 1 180 ? -10.658 -5.112 -0.888 1.00 84.88 180 ASP A O 1
ATOM 1441 N N . CYS A 1 181 ? -11.053 -5.934 1.185 1.00 85.25 181 CYS A N 1
ATOM 1442 C CA . CYS A 1 181 ? -9.685 -6.297 1.556 1.00 85.25 181 CYS A CA 1
ATOM 1443 C C . CYS A 1 181 ? -8.724 -5.123 1.802 1.00 85.25 181 CYS A C 1
ATOM 1445 O O . CYS A 1 181 ? -7.543 -5.353 2.071 1.00 85.25 181 CYS A O 1
ATOM 1447 N N . GLN A 1 182 ? -9.213 -3.884 1.745 1.00 90.62 182 GLN A N 1
ATOM 1448 C CA . GLN A 1 182 ? -8.439 -2.684 2.038 1.00 90.62 182 GLN A CA 1
ATOM 1449 C C . GLN A 1 182 ? -8.444 -2.387 3.551 1.00 90.62 182 GLN A C 1
ATOM 1451 O O . GLN A 1 182 ? -8.871 -1.329 4.026 1.00 90.62 182 GLN A O 1
ATOM 1456 N N . TRP A 1 183 ? -8.044 -3.396 4.327 1.00 93.56 183 TRP A N 1
ATOM 1457 C CA . TRP A 1 183 ? -8.105 -3.387 5.782 1.00 93.56 183 TRP A CA 1
ATOM 1458 C C . TRP A 1 183 ? -7.122 -4.365 6.430 1.00 93.56 183 TRP A C 1
ATOM 1460 O O . TRP A 1 183 ? -6.664 -5.335 5.825 1.00 93.56 183 TRP A O 1
ATOM 1470 N N . LEU A 1 184 ? -6.883 -4.146 7.719 1.00 96.19 184 LEU A N 1
ATOM 1471 C CA . LEU A 1 184 ? -6.293 -5.106 8.644 1.00 96.19 184 LEU A CA 1
ATOM 1472 C C . LEU A 1 184 ? -7.387 -5.595 9.597 1.00 96.19 184 LEU A C 1
ATOM 1474 O O . LEU A 1 184 ? -8.125 -4.788 10.165 1.00 96.19 184 LEU A O 1
ATOM 1478 N N . ASP A 1 185 ? -7.498 -6.912 9.774 1.00 96.38 185 ASP A N 1
ATOM 1479 C CA . ASP A 1 185 ? -8.355 -7.481 10.817 1.00 96.38 185 ASP A CA 1
ATOM 1480 C C . ASP A 1 185 ? -7.654 -7.329 12.169 1.00 96.38 185 ASP A C 1
ATOM 1482 O O . ASP A 1 185 ? -6.543 -7.829 12.367 1.00 96.38 185 ASP A O 1
ATOM 1486 N N . ILE A 1 186 ? -8.308 -6.610 13.078 1.00 97.44 186 ILE A N 1
ATOM 1487 C CA . ILE A 1 186 ? -7.823 -6.303 14.425 1.00 97.44 186 ILE A CA 1
ATOM 1488 C C . ILE A 1 186 ? -8.749 -6.888 15.504 1.00 97.44 186 ILE A C 1
ATOM 1490 O O . ILE A 1 186 ? -8.689 -6.482 16.663 1.00 97.44 186 ILE A O 1
ATOM 1494 N N . THR A 1 187 ? -9.612 -7.845 15.144 1.00 97.12 187 THR A N 1
ATOM 1495 C CA . THR A 1 187 ? -10.609 -8.453 16.045 1.00 97.12 187 THR A CA 1
ATOM 1496 C C . THR A 1 187 ? -9.984 -9.026 17.316 1.00 97.12 187 THR A C 1
ATOM 1498 O O . THR A 1 187 ? -10.527 -8.849 18.404 1.00 97.12 187 THR A O 1
ATOM 1501 N N . GLU A 1 188 ? -8.837 -9.694 17.180 1.00 95.06 188 GLU A N 1
ATOM 1502 C CA . GLU A 1 188 ? -8.130 -10.396 18.263 1.00 95.06 188 GLU A CA 1
ATOM 1503 C C . GLU A 1 188 ? -6.915 -9.607 18.789 1.00 95.06 188 GLU A C 1
ATOM 1505 O O . GLU A 1 188 ? -6.072 -10.158 19.496 1.00 95.06 188 GLU A O 1
ATOM 1510 N N . ILE A 1 189 ? -6.802 -8.322 18.438 1.00 96.69 189 ILE A N 1
ATOM 1511 C CA . ILE A 1 189 ? -5.680 -7.463 18.833 1.00 96.69 189 ILE A CA 1
ATOM 1512 C C . ILE A 1 189 ? -6.030 -6.663 20.092 1.00 96.69 189 ILE A C 1
ATOM 1514 O O . ILE A 1 189 ? -7.164 -6.209 20.263 1.00 96.69 189 ILE A O 1
ATOM 1518 N N . GLU A 1 190 ? -5.046 -6.492 20.986 1.00 97.56 190 GLU A N 1
ATOM 1519 C CA . GLU A 1 190 ? -5.195 -5.643 22.174 1.00 97.56 190 GLU A CA 1
ATOM 1520 C C . GLU A 1 190 ? -5.553 -4.206 21.775 1.00 97.56 190 GLU A C 1
ATOM 1522 O O . GLU A 1 190 ? -5.007 -3.621 20.839 1.00 97.56 190 GLU A O 1
ATOM 1527 N N . ARG A 1 191 ? -6.485 -3.617 22.516 1.00 96.75 191 ARG A N 1
ATOM 1528 C CA . ARG A 1 191 ? -7.020 -2.289 22.225 1.00 96.75 191 ARG A CA 1
ATOM 1529 C C . ARG A 1 191 ? -6.384 -1.244 23.122 1.00 96.75 191 ARG A C 1
ATOM 1531 O O . ARG A 1 191 ? -5.702 -1.554 24.093 1.00 96.75 191 ARG A O 1
ATOM 1538 N N . GLU A 1 192 ? -6.655 0.010 22.791 1.00 95.88 192 GLU A N 1
ATOM 1539 C CA . GLU A 1 192 ? -6.208 1.186 23.533 1.00 95.88 192 GLU A CA 1
ATOM 1540 C C . GLU A 1 192 ? -4.681 1.348 23.583 1.00 95.88 192 GLU A C 1
ATOM 1542 O O . GLU A 1 192 ? -4.134 1.905 24.540 1.00 95.88 192 GLU A O 1
ATOM 1547 N N . LYS A 1 193 ? -3.986 0.912 22.528 1.00 96.19 193 LYS A N 1
ATOM 1548 C CA . LYS A 1 193 ? -2.522 0.851 22.481 1.00 96.19 193 LYS A CA 1
ATOM 1549 C C . LYS A 1 193 ? -1.965 1.217 21.106 1.00 96.19 193 LYS A C 1
ATOM 1551 O O . LYS A 1 193 ? -2.662 1.176 20.094 1.00 96.19 193 LYS A O 1
ATOM 1556 N N . TRP A 1 194 ? -0.689 1.590 21.100 1.00 97.62 194 TRP A N 1
ATOM 1557 C CA . TRP A 1 194 ? 0.088 1.864 19.896 1.00 97.62 194 TRP A CA 1
ATOM 1558 C C . TRP A 1 194 ? 0.605 0.591 19.230 1.00 97.62 194 TRP A C 1
ATOM 1560 O O . TRP A 1 194 ? 1.008 -0.358 19.904 1.00 97.62 194 TRP A O 1
ATOM 1570 N N . TYR A 1 195 ? 0.631 0.639 17.904 1.00 98.00 195 TYR A N 1
ATOM 1571 C CA . TYR A 1 195 ? 1.154 -0.365 16.990 1.00 98.00 195 TYR A CA 1
ATOM 1572 C C . TYR A 1 195 ? 1.982 0.317 15.900 1.00 98.00 195 TYR A C 1
ATOM 1574 O O . TYR A 1 195 ? 1.910 1.534 15.719 1.00 98.00 195 TYR A O 1
ATOM 1582 N N . ILE A 1 196 ? 2.739 -0.474 15.150 1.00 98.00 196 ILE A N 1
ATOM 1583 C CA . ILE A 1 196 ? 3.464 -0.041 13.960 1.00 98.00 196 ILE A CA 1
ATOM 1584 C C . ILE A 1 196 ? 2.675 -0.527 12.752 1.00 98.00 196 ILE A C 1
ATOM 1586 O O . ILE A 1 196 ? 2.554 -1.731 12.525 1.00 98.00 196 ILE A O 1
ATOM 1590 N N . TYR A 1 197 ? 2.127 0.410 11.990 1.00 97.50 197 TYR A N 1
ATOM 1591 C CA . TYR A 1 197 ? 1.487 0.109 10.722 1.00 97.50 197 TYR A CA 1
ATOM 1592 C C . TYR A 1 197 ? 2.505 0.219 9.591 1.00 97.50 197 TYR A C 1
ATOM 1594 O O . TYR A 1 197 ? 3.160 1.253 9.452 1.00 97.50 197 TYR A O 1
ATOM 1602 N N . GLU A 1 198 ? 2.631 -0.842 8.801 1.00 96.38 198 GLU A N 1
ATOM 1603 C CA . GLU A 1 198 ? 3.515 -0.930 7.645 1.00 96.38 198 GLU A CA 1
ATOM 1604 C C . GLU A 1 198 ? 2.700 -1.077 6.362 1.00 96.38 198 GLU A C 1
ATOM 1606 O O . GLU A 1 198 ? 1.816 -1.932 6.261 1.00 96.38 198 GLU A O 1
ATOM 1611 N N . ILE A 1 199 ? 3.059 -0.268 5.369 1.00 94.50 199 ILE A N 1
ATOM 1612 C CA . ILE A 1 199 ? 2.641 -0.442 3.983 1.00 94.50 199 ILE A CA 1
ATOM 1613 C C . ILE A 1 199 ? 3.897 -0.644 3.159 1.00 94.50 199 ILE A C 1
ATOM 1615 O O . ILE A 1 199 ? 4.812 0.177 3.246 1.00 94.50 199 ILE A O 1
ATOM 1619 N N . CYS A 1 200 ? 3.901 -1.673 2.323 1.00 93.06 200 CYS A N 1
ATOM 1620 C CA . CYS A 1 200 ? 4.917 -1.838 1.302 1.00 93.06 200 CYS A CA 1
ATOM 1621 C C . CYS A 1 200 ? 4.306 -1.982 -0.092 1.00 93.06 200 CYS A C 1
ATOM 1623 O O . CYS A 1 200 ? 3.233 -2.566 -0.228 1.00 93.06 200 CYS A O 1
ATOM 1625 N N . SER A 1 201 ? 4.998 -1.496 -1.116 1.00 91.88 201 SER A N 1
ATOM 1626 C CA . SER A 1 201 ? 4.796 -1.861 -2.519 1.00 91.88 201 SER A CA 1
ATOM 1627 C C . SER A 1 201 ? 5.874 -2.851 -2.966 1.00 91.88 201 SER A C 1
ATOM 1629 O O . SER A 1 201 ? 6.888 -2.984 -2.296 1.00 91.88 201 SER A O 1
ATOM 1631 N N . ASN A 1 202 ? 5.640 -3.601 -4.045 1.00 89.94 202 ASN A N 1
ATOM 1632 C CA . ASN A 1 202 ? 6.661 -4.390 -4.760 1.00 89.94 202 ASN A CA 1
ATOM 1633 C C . ASN A 1 202 ? 7.631 -5.245 -3.896 1.00 89.94 202 ASN A C 1
ATOM 1635 O O . ASN A 1 202 ? 8.761 -5.518 -4.288 1.00 89.94 202 ASN A O 1
ATOM 1639 N N . VAL A 1 203 ? 7.206 -5.760 -2.736 1.00 87.25 203 VAL A N 1
ATOM 1640 C CA . VAL A 1 203 ? 8.110 -6.465 -1.793 1.00 87.25 203 VAL A CA 1
ATOM 1641 C C . VAL A 1 203 ? 8.812 -7.688 -2.391 1.00 87.25 203 VAL A C 1
ATOM 1643 O O . VAL A 1 203 ? 9.898 -8.069 -1.961 1.00 87.25 203 VAL A O 1
ATOM 1646 N N . ALA A 1 204 ? 8.189 -8.317 -3.389 1.00 87.00 204 ALA A N 1
ATOM 1647 C CA . ALA A 1 204 ? 8.736 -9.471 -4.093 1.00 87.00 204 ALA A CA 1
ATOM 1648 C C . ALA A 1 204 ? 9.640 -9.089 -5.280 1.00 87.00 204 ALA A C 1
ATOM 1650 O O . ALA A 1 204 ? 10.130 -9.986 -5.961 1.00 87.00 204 ALA A O 1
ATOM 1651 N N . ARG A 1 205 ? 9.831 -7.788 -5.546 1.00 89.62 205 ARG A N 1
ATOM 1652 C CA . ARG A 1 205 ? 10.590 -7.222 -6.674 1.00 89.62 205 ARG A CA 1
ATOM 1653 C C . ARG A 1 205 ? 10.130 -7.732 -8.038 1.00 89.62 205 ARG A C 1
ATOM 1655 O O . ARG A 1 205 ? 10.895 -7.820 -8.989 1.00 89.62 205 ARG A O 1
ATOM 1662 N N . LYS A 1 206 ? 8.856 -8.111 -8.139 1.00 87.12 206 LYS A N 1
ATOM 1663 C CA . LYS A 1 206 ? 8.257 -8.593 -9.392 1.00 87.12 206 LYS A CA 1
ATOM 1664 C C . LYS A 1 206 ? 8.136 -7.466 -10.424 1.00 87.12 206 LYS A C 1
ATOM 1666 O O . LYS A 1 206 ? 7.965 -7.742 -11.610 1.00 87.12 206 LYS A O 1
ATOM 1671 N N . LEU A 1 207 ? 8.192 -6.218 -9.967 1.00 88.88 207 LEU A N 1
ATOM 1672 C CA . LEU A 1 207 ? 8.138 -5.017 -10.781 1.00 88.88 207 LEU A CA 1
ATOM 1673 C C . LEU A 1 207 ? 9.536 -4.408 -10.900 1.00 88.88 207 LEU A C 1
ATOM 1675 O O . LEU A 1 207 ? 10.268 -4.307 -9.915 1.00 88.88 207 LEU A O 1
ATOM 1679 N N . HIS A 1 208 ? 9.907 -4.025 -12.120 1.00 91.00 208 HIS A N 1
ATOM 1680 C CA . HIS A 1 208 ? 11.169 -3.348 -12.380 1.00 91.00 208 HIS A CA 1
ATOM 1681 C C . HIS A 1 208 ? 11.000 -1.834 -12.224 1.00 91.00 208 HIS A C 1
ATOM 1683 O O . HIS A 1 208 ? 10.169 -1.222 -12.892 1.00 91.00 208 HIS A O 1
ATOM 1689 N N . GLU A 1 209 ? 11.801 -1.241 -11.345 1.00 92.75 209 GLU A N 1
ATOM 1690 C CA . GLU A 1 209 ? 11.730 0.169 -10.968 1.00 92.75 209 GLU A CA 1
ATOM 1691 C C . GLU A 1 209 ? 13.115 0.698 -10.570 1.00 92.75 209 GLU A C 1
ATOM 1693 O O . GLU A 1 209 ? 14.060 -0.074 -10.379 1.00 92.75 209 GLU A O 1
ATOM 1698 N N . ALA A 1 210 ? 13.248 2.022 -10.475 1.00 94.12 210 ALA A N 1
ATOM 1699 C CA . ALA A 1 210 ? 14.526 2.707 -10.279 1.00 94.12 210 ALA A CA 1
ATOM 1700 C C . ALA A 1 210 ? 15.172 2.432 -8.911 1.00 94.12 210 ALA A C 1
ATOM 1702 O O . ALA A 1 210 ? 16.398 2.431 -8.785 1.00 94.12 210 ALA A O 1
ATOM 1703 N N . SER A 1 211 ? 14.356 2.233 -7.878 1.00 92.56 211 SER A N 1
ATOM 1704 C CA . SER A 1 211 ? 14.777 1.997 -6.502 1.00 92.56 211 SER A CA 1
ATOM 1705 C C . SER A 1 211 ? 13.777 1.062 -5.843 1.00 92.56 211 SER A C 1
ATOM 1707 O O . SER A 1 211 ? 12.590 1.220 -6.047 1.00 92.56 211 SER A O 1
ATOM 1709 N N . ASN A 1 212 ? 14.285 0.104 -5.064 1.00 91.56 212 ASN A N 1
ATOM 1710 C CA . ASN A 1 212 ? 13.477 -0.773 -4.204 1.00 91.56 212 ASN A CA 1
ATOM 1711 C C . ASN A 1 212 ? 13.739 -0.461 -2.708 1.00 91.56 212 ASN A C 1
ATOM 1713 O O . ASN A 1 212 ? 13.562 -1.300 -1.824 1.00 91.56 212 ASN A O 1
ATOM 1717 N N . THR A 1 213 ? 14.355 0.694 -2.413 1.00 93.50 213 THR A N 1
ATOM 1718 C CA . THR A 1 213 ? 14.832 1.062 -1.058 1.00 93.50 213 THR A CA 1
ATOM 1719 C C . THR A 1 213 ? 13.822 1.906 -0.279 1.00 93.50 213 THR A C 1
ATOM 1721 O O . THR A 1 213 ? 13.994 2.155 0.911 1.00 93.50 213 THR A O 1
ATOM 1724 N N . ASN A 1 214 ? 12.768 2.344 -0.960 1.00 94.62 214 ASN A N 1
ATOM 1725 C CA . ASN A 1 214 ? 11.735 3.282 -0.526 1.00 94.62 214 ASN A CA 1
ATOM 1726 C C . ASN A 1 214 ? 10.322 2.681 -0.655 1.00 94.62 214 ASN A C 1
ATOM 1728 O O . ASN A 1 214 ? 9.323 3.402 -0.530 1.00 94.62 214 ASN A O 1
ATOM 1732 N N . ASP A 1 215 ? 10.257 1.369 -0.860 1.00 94.25 215 ASP A N 1
ATOM 1733 C CA . ASP A 1 215 ? 9.039 0.613 -1.133 1.00 94.25 215 ASP A CA 1
ATOM 1734 C C . ASP A 1 215 ? 8.228 0.340 0.120 1.00 94.25 215 ASP A C 1
ATOM 1736 O O . ASP A 1 215 ? 7.074 -0.041 0.017 1.00 94.25 215 ASP A O 1
ATOM 1740 N N . CYS A 1 216 ? 8.804 0.523 1.306 1.00 94.44 216 CYS A N 1
ATOM 1741 C CA . CYS A 1 216 ? 8.142 0.295 2.581 1.00 94.44 216 CYS A CA 1
ATOM 1742 C C . CYS A 1 216 ? 8.099 1.576 3.407 1.00 94.44 216 CYS A C 1
ATOM 1744 O O . CYS A 1 216 ? 9.079 2.318 3.502 1.00 94.44 216 CYS A O 1
ATOM 1746 N N . LYS A 1 217 ? 6.963 1.819 4.062 1.00 95.19 217 LYS A N 1
ATOM 1747 C CA . LYS A 1 217 ? 6.794 2.904 5.028 1.00 95.19 217 LYS A CA 1
ATOM 1748 C C . LYS A 1 217 ? 6.118 2.398 6.285 1.00 95.19 217 LYS A C 1
ATOM 1750 O O . LYS A 1 217 ? 5.167 1.622 6.223 1.00 95.19 217 LYS A O 1
ATOM 1755 N N . ARG A 1 218 ? 6.604 2.884 7.426 1.00 95.75 218 ARG A N 1
ATOM 1756 C CA . ARG A 1 218 ? 6.111 2.527 8.754 1.00 95.75 218 ARG A CA 1
ATOM 1757 C C . ARG A 1 218 ? 5.727 3.760 9.542 1.00 95.75 218 ARG A C 1
ATOM 1759 O O . ARG A 1 218 ? 6.483 4.729 9.588 1.00 95.75 218 ARG A O 1
ATOM 1766 N N . PHE A 1 219 ? 4.570 3.705 10.189 1.00 94.81 219 PHE A N 1
ATOM 1767 C CA . PHE A 1 219 ? 4.066 4.793 11.019 1.00 94.81 219 PHE A CA 1
ATOM 1768 C C . PHE A 1 219 ? 3.438 4.240 12.302 1.00 94.81 219 PHE A C 1
ATOM 1770 O O . PHE A 1 219 ? 2.806 3.180 12.260 1.00 94.81 219 PHE A O 1
ATOM 1777 N N . PRO A 1 220 ? 3.560 4.941 13.442 1.00 96.88 220 PRO A N 1
ATOM 1778 C CA . PRO A 1 220 ? 2.814 4.574 14.633 1.00 96.88 220 PRO A CA 1
ATOM 1779 C C . PRO A 1 220 ? 1.312 4.799 14.400 1.00 96.88 220 PRO A C 1
ATOM 1781 O O . PRO A 1 220 ? 0.890 5.847 13.904 1.00 96.88 220 PRO A O 1
ATOM 1784 N N . VAL A 1 221 ? 0.495 3.819 14.782 1.00 97.56 221 VAL A N 1
ATOM 1785 C CA . VAL A 1 221 ? -0.969 3.892 14.737 1.00 97.56 221 VAL A CA 1
ATOM 1786 C C . VAL A 1 221 ? -1.552 3.502 16.090 1.00 97.56 221 VAL A C 1
ATOM 1788 O O . VAL A 1 221 ? -1.113 2.539 16.718 1.00 97.56 221 VAL A O 1
ATOM 1791 N N . TYR A 1 222 ? -2.535 4.263 16.566 1.00 97.62 222 TYR A N 1
ATOM 1792 C CA . TYR A 1 222 ? -3.249 3.943 17.800 1.00 97.62 222 TYR A CA 1
ATOM 1793 C C . TYR A 1 222 ? -4.523 3.150 17.508 1.00 97.62 222 TYR A C 1
ATOM 1795 O O . TYR A 1 222 ? -5.422 3.663 16.837 1.00 97.62 222 TYR A O 1
ATOM 1803 N N . VAL A 1 223 ? -4.627 1.938 18.057 1.00 97.81 223 VAL A N 1
ATOM 1804 C CA . VAL A 1 223 ? -5.818 1.085 17.946 1.00 97.81 223 VAL A CA 1
ATOM 1805 C C . VAL A 1 223 ? -6.759 1.390 19.120 1.00 97.81 223 VAL A C 1
ATOM 1807 O O . VAL A 1 223 ? -6.397 1.127 20.269 1.00 97.81 223 VAL A O 1
ATOM 1810 N N . PRO A 1 224 ? -7.952 1.971 18.889 1.00 97.25 224 PRO A N 1
ATOM 1811 C CA . PRO A 1 224 ? -8.883 2.329 19.957 1.00 97.25 224 PRO A CA 1
ATOM 1812 C C . PRO A 1 224 ? -9.682 1.133 20.474 1.00 97.25 224 PRO A C 1
ATOM 1814 O O . PRO A 1 224 ? -9.773 0.093 19.825 1.00 97.25 224 PRO A O 1
ATOM 1817 N N . ASP A 1 225 ? -10.355 1.324 21.610 1.00 95.44 225 ASP A N 1
ATOM 1818 C CA . ASP A 1 225 ? -11.495 0.474 21.938 1.00 95.44 225 ASP A CA 1
ATOM 1819 C C . ASP A 1 225 ? -12.718 0.832 21.078 1.00 95.44 225 ASP A C 1
ATOM 1821 O O . ASP A 1 225 ? -13.135 1.995 21.024 1.00 95.44 225 ASP A O 1
ATOM 1825 N N . VAL A 1 226 ? -13.273 -0.178 20.405 1.00 96.19 226 VAL A N 1
ATOM 1826 C CA . VAL A 1 226 ? -14.463 -0.083 19.550 1.00 96.19 226 VAL A CA 1
ATOM 1827 C C . VAL A 1 226 ? -15.450 -1.171 19.978 1.00 96.19 226 VAL A C 1
ATOM 1829 O O . VAL A 1 226 ? -15.256 -2.346 19.636 1.00 96.19 226 VAL A O 1
ATOM 1832 N N . PRO A 1 227 ? -16.495 -0.826 20.748 1.00 94.75 227 PRO A N 1
ATOM 1833 C CA . PRO A 1 227 ? -17.542 -1.773 21.120 1.00 94.75 227 PRO A CA 1
ATOM 1834 C C . PRO A 1 227 ? -18.166 -2.431 19.886 1.00 94.75 227 PRO A C 1
ATOM 1836 O O . PRO A 1 227 ? -18.241 -1.805 18.829 1.00 94.75 227 PRO A O 1
ATOM 1839 N N . LEU A 1 228 ? -18.578 -3.695 20.015 1.00 97.00 228 LEU A N 1
ATOM 1840 C CA . LEU A 1 228 ? -19.277 -4.406 18.946 1.00 97.00 228 LEU A CA 1
ATOM 1841 C C . LEU A 1 228 ? -20.617 -3.726 18.664 1.00 97.00 228 LEU A C 1
ATOM 1843 O O . LEU A 1 228 ? -21.532 -3.790 19.479 1.00 97.00 228 LEU A O 1
ATOM 1847 N N . ASP A 1 229 ? -20.698 -3.090 17.502 1.00 96.94 229 ASP A N 1
ATOM 1848 C CA . ASP A 1 229 ? -21.904 -2.490 16.949 1.00 96.94 229 ASP A CA 1
ATOM 1849 C C . ASP A 1 229 ? -21.762 -2.485 15.421 1.00 96.94 229 ASP A C 1
ATOM 1851 O O . ASP A 1 229 ? -20.890 -1.807 14.874 1.00 96.94 229 ASP A O 1
ATOM 1855 N N . LEU A 1 230 ? -22.571 -3.305 14.745 1.00 95.88 230 LEU A N 1
ATOM 1856 C CA . LEU A 1 230 ? -22.547 -3.458 13.286 1.00 95.88 230 LEU A CA 1
ATOM 1857 C C . LEU A 1 230 ? -23.268 -2.316 12.556 1.00 95.88 230 LEU A C 1
ATOM 1859 O O . LEU A 1 230 ? -23.058 -2.143 11.359 1.00 95.88 230 LEU A O 1
ATOM 1863 N N . GLU A 1 231 ? -24.093 -1.545 13.266 1.00 96.19 231 GLU A N 1
ATOM 1864 C CA . GLU A 1 231 ? -24.879 -0.442 12.705 1.00 96.19 231 GLU A CA 1
ATOM 1865 C C . GLU A 1 231 ? -24.223 0.922 12.976 1.00 96.19 231 GLU A C 1
ATOM 1867 O O . GLU A 1 231 ? -24.590 1.936 12.373 1.00 96.19 231 GLU A O 1
ATOM 1872 N N . ALA A 1 232 ? -23.237 0.971 13.878 1.00 95.38 232 ALA A N 1
ATOM 1873 C CA . ALA A 1 232 ? -22.490 2.185 14.165 1.00 95.38 232 ALA A CA 1
ATOM 1874 C C . ALA A 1 232 ? -21.681 2.664 12.944 1.00 95.38 232 ALA A C 1
ATOM 1876 O O . ALA A 1 232 ? -21.039 1.868 12.251 1.00 95.38 232 ALA A O 1
ATOM 1877 N N . PRO A 1 233 ? -21.618 3.987 12.705 1.00 95.19 233 PRO A N 1
ATOM 1878 C CA . PRO A 1 233 ? -20.732 4.534 11.689 1.00 95.19 233 PRO A CA 1
ATOM 1879 C C . PRO A 1 233 ? -19.266 4.283 12.055 1.00 95.19 233 PRO A C 1
ATOM 1881 O O . PRO A 1 233 ? -18.896 4.250 13.232 1.00 95.19 233 PRO A O 1
ATOM 1884 N N . ALA A 1 234 ? -18.410 4.191 11.036 1.00 96.62 234 ALA A N 1
ATOM 1885 C CA . ALA A 1 234 ? -16.986 3.976 11.248 1.00 96.62 234 ALA A CA 1
ATOM 1886 C C . ALA A 1 234 ? -16.342 5.101 12.074 1.00 96.62 234 ALA A C 1
ATOM 1888 O O . ALA A 1 234 ? -16.499 6.297 11.802 1.00 96.62 234 ALA A O 1
ATOM 1889 N N . LEU A 1 235 ? -15.580 4.705 13.091 1.00 97.44 235 LEU A N 1
ATOM 1890 C CA . LEU A 1 235 ? -14.847 5.605 13.964 1.00 97.44 235 LEU A CA 1
ATOM 1891 C C . LEU A 1 235 ? -13.582 6.090 13.248 1.00 97.44 235 LEU A C 1
ATOM 1893 O O . LEU A 1 235 ? -12.626 5.338 13.073 1.00 97.44 235 LEU A O 1
ATOM 1897 N N . LYS A 1 236 ? -13.566 7.363 12.847 1.00 97.69 236 LYS A N 1
ATOM 1898 C CA . LYS A 1 236 ? -12.425 7.991 12.161 1.00 97.69 236 LYS A CA 1
ATOM 1899 C C . LYS A 1 236 ? -11.224 8.180 13.094 1.00 97.69 236 LYS A C 1
ATOM 1901 O O . LYS A 1 236 ? -11.391 8.587 14.247 1.00 97.69 236 LYS A O 1
ATOM 1906 N N . TYR A 1 237 ? -10.013 7.961 12.581 1.00 97.00 237 TYR A N 1
ATOM 1907 C CA . TYR A 1 237 ? -8.768 8.049 13.353 1.00 97.00 237 TYR A CA 1
ATOM 1908 C C . TYR A 1 237 ? -8.550 9.420 14.009 1.00 97.00 237 TYR A C 1
ATOM 1910 O O . TYR A 1 237 ? -8.210 9.501 15.188 1.00 97.00 237 TYR A O 1
ATOM 1918 N N . ASP A 1 238 ? -8.840 10.522 13.314 1.00 94.94 238 ASP A N 1
ATOM 1919 C CA . ASP A 1 238 ? -8.694 11.866 13.889 1.00 94.94 238 ASP A CA 1
ATOM 1920 C C . ASP A 1 238 ? -9.632 12.094 15.093 1.00 94.94 238 ASP A C 1
ATOM 1922 O O . ASP A 1 238 ? -9.269 12.771 16.059 1.00 94.94 238 ASP A O 1
ATOM 1926 N N . LYS A 1 239 ? -10.835 11.502 15.067 1.00 95.69 239 LYS A N 1
ATOM 1927 C CA . LYS A 1 239 ? -11.793 11.539 16.180 1.00 95.69 239 LYS A CA 1
ATOM 1928 C C . LYS A 1 239 ? -11.312 10.706 17.361 1.00 95.69 239 LYS A C 1
ATOM 1930 O O . LYS A 1 239 ? -11.531 11.124 18.498 1.00 95.69 239 LYS A O 1
ATOM 1935 N N . VAL A 1 240 ? -10.632 9.583 17.110 1.00 94.50 240 VAL A N 1
ATOM 1936 C CA . VAL A 1 240 ? -9.989 8.767 18.155 1.00 94.50 240 VAL A CA 1
ATOM 1937 C C . VAL A 1 240 ? -8.967 9.599 18.918 1.00 94.50 240 VAL A C 1
ATOM 1939 O O . VAL A 1 240 ? -9.081 9.731 20.138 1.00 94.50 240 VAL A O 1
ATOM 1942 N N . LEU A 1 241 ? -8.013 10.203 18.201 1.00 93.75 241 LEU A N 1
ATOM 1943 C CA . LEU A 1 241 ? -6.931 10.969 18.822 1.00 93.75 241 LEU A CA 1
ATOM 1944 C C . LEU A 1 241 ? -7.476 12.150 19.632 1.00 93.75 241 LEU A C 1
ATOM 1946 O O . LEU A 1 241 ? -7.110 12.326 20.795 1.00 93.75 241 LEU A O 1
ATOM 1950 N N . LYS A 1 242 ? -8.428 12.902 19.057 1.00 94.38 242 LYS A N 1
ATOM 1951 C CA . LYS A 1 242 ? -9.094 14.033 19.726 1.00 94.38 242 LYS A CA 1
ATOM 1952 C C . LYS A 1 242 ? -9.830 13.603 20.994 1.00 94.38 242 LYS A C 1
ATOM 1954 O O . LYS A 1 242 ? -9.649 14.223 22.033 1.00 94.38 242 LYS A O 1
ATOM 1959 N N . LYS A 1 243 ? -10.636 12.535 20.939 1.00 92.44 243 LYS A N 1
ATOM 1960 C CA . LYS A 1 243 ? -11.415 12.051 22.095 1.00 92.44 243 LYS A CA 1
ATOM 1961 C C . LYS A 1 243 ? -10.519 11.590 23.250 1.00 92.44 243 LYS A C 1
ATOM 1963 O O . LYS A 1 243 ? -10.915 11.699 24.405 1.00 92.44 243 LYS A O 1
ATOM 1968 N N . ARG A 1 244 ? -9.334 11.058 22.940 1.00 90.69 244 ARG A N 1
ATOM 1969 C CA . ARG A 1 244 ? -8.363 10.550 23.921 1.00 90.69 244 ARG A CA 1
ATOM 1970 C C . ARG A 1 244 ? -7.335 11.591 24.368 1.00 90.69 244 ARG A C 1
ATOM 1972 O O . ARG A 1 244 ? -6.491 11.258 25.192 1.00 90.69 244 ARG A O 1
ATOM 1979 N N . ASN A 1 245 ? -7.391 12.819 23.845 1.00 92.00 245 ASN A N 1
ATOM 1980 C CA . ASN A 1 245 ? -6.364 13.845 24.043 1.00 92.00 245 ASN A CA 1
ATOM 1981 C C . ASN A 1 245 ? -4.944 13.346 23.708 1.00 92.00 245 ASN A C 1
ATOM 1983 O O . ASN A 1 245 ? -3.973 13.725 24.359 1.00 92.00 245 ASN A O 1
ATOM 1987 N N . ILE A 1 246 ? -4.821 12.489 22.690 1.00 90.00 246 ILE A N 1
ATOM 1988 C CA . ILE A 1 246 ? -3.524 12.032 22.192 1.00 90.00 246 ILE A CA 1
ATOM 1989 C C . ILE A 1 246 ? -2.958 13.131 21.295 1.00 90.00 246 ILE A C 1
ATOM 1991 O O . ILE A 1 246 ? -3.500 13.411 20.226 1.00 90.00 246 ILE A O 1
ATOM 1995 N N . THR A 1 247 ? -1.876 13.758 21.745 1.00 85.25 247 THR A N 1
ATOM 1996 C CA . THR A 1 247 ? -1.195 14.850 21.029 1.00 85.25 247 THR A CA 1
ATOM 1997 C C . THR A 1 247 ? 0.221 14.492 20.598 1.00 85.25 247 THR A C 1
ATOM 1999 O O . THR A 1 247 ? 0.811 15.209 19.792 1.00 85.25 247 THR A O 1
ATOM 2002 N N . THR A 1 248 ? 0.760 13.385 21.107 1.00 86.19 248 THR A N 1
ATOM 2003 C CA . THR A 1 248 ? 2.089 12.883 20.776 1.00 86.19 248 THR A CA 1
ATOM 2004 C C . THR A 1 248 ? 2.017 11.423 20.360 1.00 86.19 248 THR A C 1
ATOM 2006 O O . THR A 1 248 ? 1.232 10.633 20.888 1.00 86.19 248 THR A O 1
ATOM 2009 N N . GLU A 1 249 ? 2.847 11.081 19.385 1.00 90.62 249 GLU A N 1
ATOM 2010 C CA . GLU A 1 249 ? 3.035 9.720 18.901 1.00 90.62 249 GLU A CA 1
ATOM 2011 C C . GLU A 1 249 ? 4.359 9.169 19.436 1.00 90.62 249 GLU A C 1
ATOM 2013 O O . GLU A 1 249 ? 5.291 9.950 19.661 1.00 90.62 249 GLU A O 1
ATOM 2018 N N . PRO A 1 250 ? 4.471 7.849 19.648 1.00 93.19 250 PRO A N 1
ATOM 2019 C CA . PRO A 1 250 ? 5.739 7.241 20.010 1.00 93.19 250 PRO A CA 1
ATOM 2020 C C . PRO A 1 250 ? 6.732 7.323 18.847 1.00 93.19 250 PRO A C 1
ATOM 2022 O O . PRO A 1 250 ? 6.363 7.203 17.678 1.00 93.19 250 PRO A O 1
ATOM 2025 N N . GLU A 1 251 ? 8.008 7.476 19.185 1.00 91.12 251 GLU A N 1
ATOM 2026 C CA . GLU A 1 251 ? 9.093 7.292 18.228 1.00 91.12 251 GLU A CA 1
ATOM 2027 C C . GLU A 1 251 ? 9.235 5.798 17.908 1.00 91.12 251 GLU A C 1
ATOM 2029 O O . GLU A 1 251 ? 9.191 4.950 18.805 1.00 91.12 251 GLU A O 1
ATOM 2034 N N . LEU A 1 252 ? 9.368 5.468 16.623 1.00 90.81 252 LEU A N 1
ATOM 2035 C CA . LEU A 1 252 ? 9.606 4.095 16.197 1.00 90.81 252 LEU A CA 1
ATOM 2036 C C . LEU A 1 252 ? 11.082 3.764 16.408 1.00 90.81 252 LEU A C 1
ATOM 2038 O O . LEU A 1 252 ? 11.957 4.453 15.885 1.00 90.81 252 LEU A O 1
ATOM 2042 N N . SER A 1 253 ? 11.362 2.704 17.163 1.00 83.19 253 SER A N 1
ATOM 2043 C CA . SER A 1 253 ? 12.715 2.162 17.231 1.00 83.19 253 SER A CA 1
ATOM 2044 C C . SER A 1 253 ? 13.103 1.535 15.883 1.00 83.19 253 SER A C 1
ATOM 2046 O O . SER A 1 253 ? 12.227 0.990 15.205 1.00 83.19 253 SER A O 1
ATOM 2048 N N . PRO A 1 254 ? 14.394 1.570 15.499 1.00 77.75 254 PRO A N 1
ATOM 2049 C CA . PRO A 1 254 ? 14.892 0.806 14.356 1.00 77.75 254 PRO A CA 1
ATOM 2050 C C . PRO A 1 254 ? 14.584 -0.683 14.519 1.00 77.75 254 PRO A C 1
ATOM 2052 O O . PRO A 1 254 ? 14.496 -1.173 15.654 1.00 77.75 254 PRO A O 1
ATOM 2055 N N . GLU A 1 255 ? 14.464 -1.417 13.413 1.00 73.06 255 GLU A N 1
ATOM 2056 C CA . GLU A 1 255 ? 14.285 -2.864 13.509 1.00 73.06 255 GLU A CA 1
ATOM 2057 C C . GLU A 1 255 ? 15.498 -3.532 14.179 1.00 73.06 255 GLU A C 1
ATOM 2059 O O . GLU A 1 255 ? 16.650 -3.111 13.983 1.00 73.06 255 GLU A O 1
ATOM 2064 N N . PRO A 1 256 ? 15.285 -4.621 14.940 1.00 59.94 256 PRO A N 1
ATOM 2065 C CA . PRO A 1 256 ? 16.373 -5.470 15.404 1.00 59.94 256 PRO A CA 1
ATOM 2066 C C . PRO A 1 256 ? 17.189 -6.009 14.213 1.00 59.94 256 PRO A C 1
ATOM 2068 O O . PRO A 1 256 ? 16.772 -6.940 13.534 1.00 59.94 256 PRO A O 1
ATOM 2071 N N . GLY A 1 257 ? 18.363 -5.420 13.961 1.00 56.72 257 GLY A N 1
ATOM 2072 C CA . GLY A 1 257 ? 19.259 -5.790 12.854 1.00 56.72 257 GLY A CA 1
ATOM 2073 C C . GLY A 1 257 ? 19.682 -4.625 11.9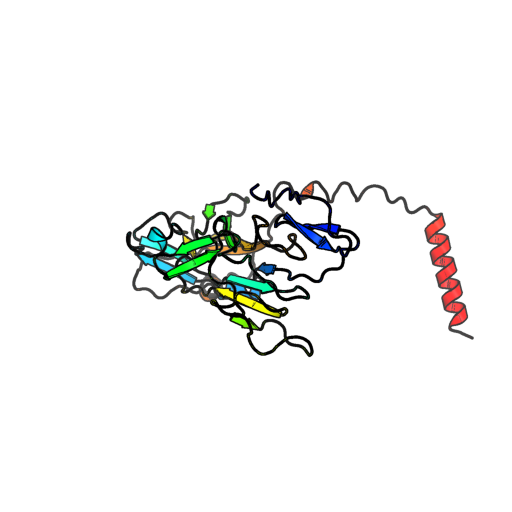52 1.00 56.72 257 GLY A C 1
ATOM 2074 O O . GLY A 1 257 ? 20.745 -4.697 11.341 1.00 56.72 257 GLY A O 1
ATOM 2075 N N . GLU A 1 258 ? 18.946 -3.509 11.937 1.00 56.53 258 GLU A N 1
ATOM 2076 C CA . GLU A 1 258 ? 19.332 -2.311 11.163 1.00 56.53 258 GLU A CA 1
ATOM 2077 C C . GLU A 1 258 ? 20.541 -1.572 11.773 1.00 56.53 258 GLU A C 1
ATOM 2079 O O . GLU A 1 258 ? 21.275 -0.863 11.084 1.00 56.53 258 GLU A O 1
ATOM 2084 N N . ILE A 1 259 ? 20.804 -1.773 13.069 1.00 46.84 259 ILE A N 1
ATOM 2085 C CA . ILE A 1 259 ? 21.817 -1.026 13.836 1.00 46.84 259 ILE A CA 1
ATOM 2086 C C . ILE A 1 259 ? 23.264 -1.513 13.569 1.00 46.84 259 ILE A C 1
ATOM 2088 O O . ILE A 1 259 ? 24.222 -0.818 13.915 1.00 46.84 259 ILE A O 1
ATOM 2092 N N . GLU A 1 260 ? 23.490 -2.662 12.915 1.00 39.84 260 GLU A N 1
ATOM 2093 C CA . GLU A 1 260 ? 24.857 -3.206 12.777 1.00 39.84 260 GLU A CA 1
ATOM 2094 C C . GLU A 1 260 ? 25.754 -2.520 11.729 1.00 39.84 260 GLU A C 1
ATOM 2096 O O . GLU A 1 260 ? 26.977 -2.691 11.787 1.00 39.84 260 GLU A O 1
ATOM 2101 N N . ASN A 1 261 ? 25.216 -1.689 10.830 1.00 40.47 261 ASN A N 1
ATOM 2102 C CA . ASN A 1 261 ? 26.022 -1.090 9.753 1.00 40.47 261 ASN A CA 1
ATOM 2103 C C . ASN A 1 261 ? 26.467 0.359 9.982 1.00 40.47 261 ASN A C 1
ATOM 2105 O O . ASN A 1 261 ? 27.455 0.783 9.379 1.00 40.47 261 ASN A O 1
ATOM 2109 N N . ASP A 1 262 ? 25.841 1.104 10.893 1.00 39.25 262 ASP A N 1
ATOM 2110 C CA . ASP A 1 262 ? 26.145 2.537 11.034 1.00 39.25 262 ASP A CA 1
ATOM 2111 C C . ASP A 1 262 ? 27.252 2.832 12.069 1.00 39.25 262 ASP A C 1
ATOM 2113 O O . ASP A 1 262 ? 27.956 3.844 12.000 1.00 39.25 262 ASP A O 1
ATOM 2117 N N . ASN A 1 263 ? 27.504 1.895 12.993 1.00 35.88 263 ASN A N 1
ATOM 2118 C CA . ASN A 1 263 ? 28.552 2.037 14.011 1.00 35.88 263 ASN A CA 1
ATOM 2119 C C . ASN A 1 263 ? 29.940 1.532 13.576 1.00 35.88 263 ASN A C 1
ATOM 2121 O O . ASN A 1 263 ? 30.928 1.874 14.225 1.00 35.88 263 ASN A O 1
ATOM 2125 N N . LYS A 1 264 ? 30.065 0.790 12.463 1.00 35.31 264 LYS A N 1
ATOM 2126 C CA . LYS A 1 264 ? 31.384 0.394 11.918 1.00 35.31 264 LYS A CA 1
ATOM 2127 C C . LYS A 1 264 ? 32.041 1.470 11.045 1.00 35.31 264 LYS A C 1
ATOM 2129 O O . LYS A 1 264 ? 33.262 1.469 10.923 1.00 35.31 264 LYS A O 1
ATOM 2134 N N . ASN A 1 265 ? 31.278 2.437 10.525 1.00 37.38 265 ASN A N 1
ATOM 2135 C CA . ASN A 1 265 ? 31.815 3.526 9.695 1.00 37.38 265 ASN A CA 1
ATOM 2136 C C . ASN A 1 265 ? 32.160 4.815 10.464 1.00 37.38 265 ASN A C 1
ATOM 2138 O O . ASN A 1 265 ? 32.720 5.742 9.880 1.00 37.38 265 ASN A O 1
ATOM 2142 N N . LYS A 1 266 ? 31.906 4.884 11.780 1.00 41.09 266 LYS A N 1
ATOM 2143 C CA . LYS A 1 266 ? 32.250 6.060 12.609 1.00 41.09 266 LYS A CA 1
ATOM 2144 C C . LYS A 1 266 ? 33.595 5.982 13.339 1.00 41.09 266 LYS A C 1
ATOM 2146 O O . LYS A 1 266 ? 33.976 6.943 14.002 1.00 41.09 266 LYS A O 1
ATOM 2151 N N . SER A 1 267 ? 34.381 4.919 13.164 1.00 43.72 267 SER A N 1
ATOM 2152 C CA . SER A 1 267 ? 35.727 4.816 13.746 1.00 43.72 267 SER A CA 1
ATOM 2153 C C . SER A 1 267 ? 36.803 4.600 12.679 1.00 43.72 267 SER A C 1
ATOM 2155 O O . SER A 1 267 ? 37.151 3.460 12.390 1.00 43.72 267 SER A O 1
ATOM 2157 N N . ASN A 1 268 ? 37.320 5.703 12.111 1.00 38.47 268 ASN A N 1
ATOM 2158 C CA . ASN A 1 268 ? 38.727 5.921 11.690 1.00 38.47 268 ASN A CA 1
ATOM 2159 C C . ASN A 1 268 ? 38.910 6.920 10.530 1.00 38.47 268 ASN A C 1
ATOM 2161 O O . ASN A 1 268 ? 39.753 6.717 9.659 1.00 38.47 268 ASN A O 1
ATOM 2165 N N . VAL A 1 269 ? 38.250 8.081 10.561 1.00 37.69 269 VAL A N 1
ATOM 2166 C CA . VAL A 1 269 ? 38.803 9.251 9.857 1.00 37.69 269 VAL A CA 1
ATOM 2167 C C . VAL A 1 269 ? 39.631 10.061 10.854 1.00 37.69 269 VAL A C 1
ATOM 2169 O O . VAL A 1 269 ? 39.172 11.038 11.440 1.00 37.69 269 VAL A O 1
ATOM 2172 N N . LYS A 1 270 ? 40.888 9.648 11.071 1.00 41.62 270 LYS A N 1
ATOM 2173 C CA . LYS A 1 270 ? 41.902 10.550 11.636 1.00 41.62 270 LYS A CA 1
ATOM 2174 C C . LYS A 1 270 ? 42.198 11.610 10.578 1.00 41.62 270 LYS A C 1
ATOM 2176 O O . LYS A 1 270 ? 43.058 11.417 9.722 1.00 41.62 270 LYS A O 1
ATOM 2181 N N . ILE A 1 271 ? 41.494 12.736 10.645 1.00 44.94 271 ILE A N 1
ATOM 2182 C CA . ILE A 1 271 ? 41.863 13.942 9.901 1.00 44.94 271 ILE A CA 1
ATOM 2183 C C . ILE A 1 271 ? 43.235 14.372 10.430 1.00 44.94 271 ILE A C 1
ATOM 2185 O O . ILE A 1 271 ? 43.370 14.897 11.536 1.00 44.94 271 ILE A O 1
ATOM 2189 N N . GLY A 1 272 ? 44.286 14.061 9.673 1.00 39.84 272 GLY A N 1
ATOM 2190 C CA . GLY A 1 272 ? 45.647 14.441 10.023 1.00 39.84 272 GLY A CA 1
ATOM 2191 C C . GLY A 1 272 ? 45.758 15.961 10.115 1.00 39.84 272 GLY A C 1
ATOM 2192 O O . GLY A 1 272 ? 45.261 16.673 9.245 1.00 39.84 272 GLY A O 1
ATOM 2193 N N . LYS A 1 273 ? 46.462 16.463 11.139 1.00 46.84 273 LYS A N 1
ATOM 2194 C CA . LYS A 1 273 ? 46.691 17.900 11.410 1.00 46.84 273 LYS A CA 1
ATOM 2195 C C . LYS A 1 273 ? 47.195 18.715 10.197 1.00 46.84 273 LYS A C 1
ATOM 2197 O O . LYS A 1 273 ? 47.084 19.932 10.211 1.00 46.84 273 LYS A O 1
ATOM 2202 N N . LYS A 1 274 ? 47.678 18.062 9.130 1.00 48.84 274 LYS A N 1
ATOM 2203 C CA . LYS A 1 274 ? 48.039 18.678 7.840 1.00 48.84 274 LYS A CA 1
ATOM 2204 C C . LYS A 1 274 ? 46.841 19.220 7.037 1.00 48.84 274 LYS A C 1
ATOM 2206 O O . LYS A 1 274 ? 47.004 20.221 6.351 1.00 48.84 274 LYS A O 1
ATOM 2211 N N . PHE A 1 275 ? 45.651 18.617 7.133 1.00 47.94 275 PHE A N 1
ATOM 2212 C CA . PHE A 1 275 ? 44.462 19.053 6.375 1.00 47.94 275 PHE A CA 1
ATOM 2213 C C . PHE A 1 275 ? 43.841 20.345 6.923 1.00 47.94 275 PHE A C 1
ATOM 2215 O O . PHE A 1 275 ? 43.368 21.180 6.155 1.00 47.94 275 PHE A O 1
ATOM 2222 N N . ILE A 1 276 ? 43.915 20.556 8.240 1.00 53.31 276 ILE A N 1
ATOM 2223 C CA . ILE A 1 276 ? 43.420 21.781 8.888 1.00 53.31 276 ILE A CA 1
ATOM 2224 C C . ILE A 1 276 ? 44.286 22.989 8.493 1.00 53.31 276 ILE A C 1
ATOM 2226 O O . ILE A 1 276 ? 43.756 24.064 8.227 1.00 53.31 276 ILE A O 1
ATOM 2230 N N . SER A 1 277 ? 45.604 22.814 8.352 1.00 48.03 277 SER A N 1
ATOM 2231 C CA . SER A 1 277 ? 46.504 23.889 7.909 1.00 48.03 277 SER A CA 1
ATOM 2232 C C . SER A 1 277 ? 46.264 24.324 6.456 1.00 48.03 277 SER A C 1
ATOM 2234 O O . SER A 1 277 ? 46.421 25.502 6.148 1.00 48.03 277 SER A O 1
ATOM 2236 N N . ILE A 1 278 ? 45.842 23.407 5.576 1.00 54.19 278 ILE A N 1
ATOM 2237 C CA . ILE A 1 278 ? 45.520 23.725 4.173 1.00 54.19 278 ILE A CA 1
ATOM 2238 C C . ILE A 1 278 ? 44.189 24.485 4.077 1.00 54.19 278 ILE A C 1
ATOM 2240 O O . ILE A 1 278 ? 44.096 25.456 3.326 1.00 54.19 278 ILE A O 1
ATOM 2244 N N . LEU A 1 279 ? 43.182 24.109 4.876 1.00 52.09 279 LEU A N 1
ATOM 2245 C CA . LEU A 1 279 ? 41.897 24.818 4.906 1.00 52.09 279 LEU A CA 1
ATOM 2246 C C . LEU A 1 279 ? 42.039 26.258 5.425 1.00 52.09 279 LEU A C 1
ATOM 2248 O O . LEU A 1 279 ? 41.430 27.172 4.871 1.00 52.09 279 LEU A O 1
ATOM 2252 N N . ILE A 1 280 ? 42.877 26.467 6.446 1.00 55.91 280 ILE A N 1
ATOM 2253 C CA . ILE A 1 280 ? 43.142 27.803 6.996 1.00 55.91 280 ILE A CA 1
ATOM 2254 C C . ILE A 1 280 ? 43.879 28.671 5.964 1.00 55.91 280 ILE A C 1
ATOM 2256 O O . ILE A 1 280 ? 43.472 29.809 5.744 1.00 55.91 280 ILE A O 1
ATOM 2260 N N . ALA A 1 281 ? 44.877 28.129 5.254 1.00 55.62 281 ALA A N 1
ATOM 2261 C CA . ALA A 1 281 ? 45.600 28.862 4.209 1.00 55.62 281 ALA A CA 1
ATOM 2262 C C . ALA A 1 281 ? 44.699 29.260 3.019 1.00 55.62 281 ALA A C 1
ATOM 2264 O O . ALA A 1 281 ? 44.796 30.379 2.516 1.00 55.62 281 ALA A O 1
ATOM 2265 N N . LEU A 1 282 ? 43.775 28.385 2.602 1.00 52.62 282 LEU A N 1
ATOM 2266 C CA . LEU A 1 282 ? 42.814 28.674 1.529 1.00 52.62 282 LEU A CA 1
ATOM 2267 C C . LEU A 1 282 ? 41.778 29.736 1.930 1.00 52.62 282 LEU A C 1
ATOM 2269 O O . LEU A 1 282 ? 41.394 30.557 1.096 1.00 52.62 282 LEU A O 1
ATOM 2273 N N . MET A 1 283 ? 41.363 29.779 3.201 1.00 55.50 283 MET A N 1
ATOM 2274 C CA . MET A 1 283 ? 40.482 30.841 3.704 1.00 55.50 283 MET A CA 1
ATOM 2275 C C . MET A 1 283 ? 41.192 32.201 3.795 1.00 55.50 283 MET A C 1
ATOM 2277 O O . MET A 1 283 ? 40.571 33.224 3.513 1.00 55.50 283 MET A O 1
ATOM 2281 N N . THR A 1 284 ? 42.494 32.237 4.107 1.00 52.25 284 THR A N 1
ATOM 2282 C CA . THR A 1 284 ? 43.265 33.496 4.117 1.00 52.25 284 THR A CA 1
ATOM 2283 C C . THR A 1 284 ? 43.476 34.059 2.705 1.00 52.25 284 THR A C 1
ATOM 2285 O O . THR A 1 284 ? 43.397 35.270 2.512 1.00 52.25 284 THR A O 1
ATOM 2288 N N . ILE A 1 285 ? 43.659 33.200 1.694 1.00 53.38 285 ILE A N 1
ATOM 2289 C CA . ILE A 1 285 ? 43.789 33.626 0.286 1.00 53.38 285 ILE A CA 1
ATOM 2290 C C . ILE A 1 285 ? 42.460 34.178 -0.253 1.00 53.38 285 ILE A C 1
ATOM 2292 O O . ILE A 1 285 ? 42.455 35.178 -0.969 1.00 53.38 285 ILE A O 1
ATOM 2296 N N . LYS A 1 286 ? 41.323 33.582 0.131 1.00 49.47 286 LYS A N 1
ATOM 2297 C CA . LYS A 1 286 ? 39.998 34.033 -0.323 1.00 49.47 286 LYS A CA 1
ATOM 2298 C C . LYS A 1 286 ? 39.615 35.410 0.238 1.00 49.47 286 LYS A C 1
ATOM 2300 O O . LYS A 1 286 ? 38.986 36.182 -0.473 1.00 49.47 286 LYS A O 1
ATOM 2305 N N . ASN A 1 287 ? 40.047 35.751 1.455 1.00 48.75 287 ASN A N 1
ATOM 2306 C CA . ASN A 1 287 ? 39.794 37.076 2.038 1.00 48.75 287 ASN A CA 1
ATOM 2307 C C . ASN A 1 287 ? 40.647 38.195 1.415 1.00 48.75 287 ASN A C 1
ATOM 2309 O O . ASN A 1 287 ? 40.162 39.317 1.303 1.00 48.75 287 ASN A O 1
ATOM 2313 N N . ASN A 1 288 ? 41.864 37.903 0.942 1.00 50.56 288 ASN A N 1
ATOM 2314 C CA . ASN A 1 288 ? 42.710 38.908 0.280 1.00 50.56 288 ASN A CA 1
ATOM 2315 C C . ASN A 1 288 ? 42.291 39.211 -1.172 1.00 50.56 288 ASN A C 1
ATOM 2317 O O . ASN A 1 288 ? 42.682 40.242 -1.704 1.00 50.56 288 ASN A O 1
ATOM 2321 N N . LEU A 1 289 ? 41.481 38.353 -1.800 1.00 50.91 289 LEU A N 1
ATOM 2322 C CA . LEU A 1 289 ? 40.925 38.562 -3.148 1.00 50.91 289 LEU A CA 1
ATOM 2323 C C . LEU A 1 289 ? 39.581 39.313 -3.153 1.00 50.91 289 LEU A C 1
ATOM 2325 O O . LEU A 1 289 ? 39.064 39.621 -4.220 1.00 50.91 289 LEU A O 1
ATOM 2329 N N . ILE A 1 290 ? 39.002 39.592 -1.980 1.00 50.56 290 ILE A N 1
ATOM 2330 C CA . ILE A 1 290 ? 37.712 40.296 -1.832 1.00 50.56 290 ILE A CA 1
ATOM 2331 C C . ILE A 1 290 ? 37.918 41.768 -1.400 1.00 50.56 290 ILE A C 1
ATOM 2333 O O . ILE A 1 290 ? 36.964 42.539 -1.350 1.00 50.56 290 ILE A O 1
ATOM 2337 N N . GLN A 1 291 ? 39.159 42.195 -1.131 1.00 48.56 291 GLN A N 1
ATOM 2338 C CA . GLN A 1 291 ? 39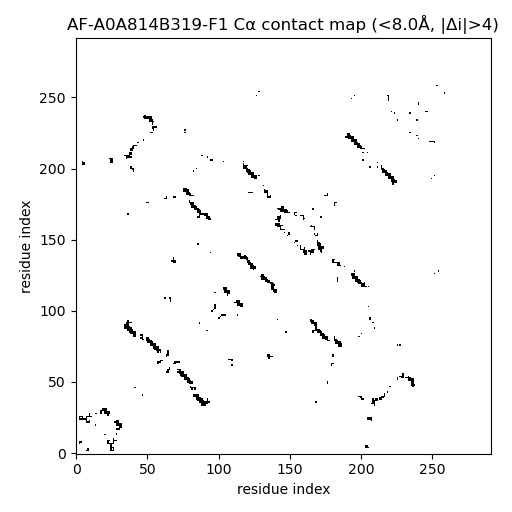.504 43.573 -0.738 1.00 48.56 291 GLN A CA 1
ATOM 2339 C C . GLN A 1 291 ? 40.446 44.311 -1.714 1.00 48.56 291 GLN A C 1
ATOM 2341 O O . GLN A 1 291 ? 41.018 45.331 -1.333 1.00 48.56 291 GLN A O 1
ATOM 2346 N N . SER A 1 292 ? 40.592 43.848 -2.962 1.00 43.19 292 SER A N 1
ATOM 2347 C CA . SER A 1 292 ? 41.290 44.585 -4.035 1.00 43.19 292 SER A CA 1
ATOM 2348 C C . SER A 1 292 ? 40.335 45.032 -5.131 1.00 43.19 292 SER A C 1
ATOM 2350 O O . SER A 1 292 ? 39.661 44.125 -5.672 1.00 43.19 292 SER A O 1
#

pLDDT: mean 85.99, std 16.06, range [35.31, 98.31]

Secondary structure (DSSP, 8-state):
----SSS----SPPPTT-SSEEE-TTS-EEETT-----EEEPPHHHHGGG-EEEEEEE-TTSHHHHTTS----EEEEEEE--EEEEE-SSS-B-PPPTTT-GGGEEEETTTTEEEETTSEEEEEEETTS-EEEE-----------EE---STTS-SS----SSS--B-TTEEEEE-TTSTT-EEE-TTSPSSEEEEEEEEESTT--S--S-SSSSEEEEEEEE------SSSPPEEHHHHHHHTT----PPPPPPTTGGGTTSSSSS-----HHHHHHHHHHHHHHHHTS--

Foldseek 3Di:
DQAQLVDGAAPDDADPPADPWDQFSLNHIHHPPDWFWDKFKDDPVQKQQQWWWDWAFADCPDLCNVVPQDPDGGIFIWTFTKIKIAGQTDFKFDADDCVVCVVQWDQRPPVRDTWGAQFKWKFKAALQRHTDWTQRDRGDAAWQPDQQDDDPPFDPDTDGDSVRHIYGNRGIDMDHRPDRSNTITCRPPDAQDKIKIKMFGCPSSNGGGDDRPNRMDIDIAHGHDDPDDNPDDIGGRVNVCVVVVPPDGDDRDDPPPPPVPPVVVPPDPPPPPVVVVVVVVVVVVVVVVVPD

InterPro domains:
  IPR001695 Lysyl oxidase [PF01186] (68-217)

Mean predicted aligned error: 9.4 Å

Organism: NCBI:txid104777